Protein AF-0000000073468500 (afdb_homodimer)

Sequence (216 aa):
MDLQYDRPGHAFGTVNGVELEGFCLPVPPSNLIFITAPGVFLGCGFFDMRTFDKLGIAAVRITGVSTLEELLAGKIAELTQSAETSGIRVGMTGNDALLRICSPHTHLMDLQYDRPGHAFGTVNGVELEGFCLPVPPSNLIFITAPGVFLGCGFFDMRTFDKLGIAAVRITGVSTLEELLAGKIAELTQSAETSGIRVGMTGNDALLRICSPHTHL

InterPro domains:
  IPR014931 Protein of unknown function DUF1805 [PF08827] (43-100)
  IPR036493 Hypothetical protein YunC superfamily [G3DSA:3.30.1980.10] (13-101)
  IPR036493 Hypothetical protein YunC superfamily [SSF102891] (15-101)

Nearest PDB structures (foldseek):
  1qw2-assembly1_A  TM=9.008E-01  e=5.941E-09  Thermoplasma acidophilum
  3fr4-assembly1_A  TM=6.642E-01  e=4.832E+00  Homo sapiens
  6t9a-assembly1_C  TM=5.976E-01  e=7.448E+00  Ralstonia solanacearum
  1qw2-assembly1_A  TM=9.009E-01  e=1.323E-08  Thermoplasma acidophilum
  6t9a-assembly1_C  TM=5.970E-01  e=6.996E+00  Ralstonia solanacearum

Radius of gyration: 17.64 Å; Cα contacts (8 Å, |Δi|>4): 499; chains: 2; bounding box: 27×66×37 Å

Solvent-accessible surface area (backbone atoms only — not comparable to full-atom values): 11450 Å² total; per-residue (Å²): 128,66,74,46,70,83,47,93,41,33,30,35,35,55,46,73,86,39,61,33,41,36,37,41,40,84,48,72,93,49,49,52,41,37,37,46,36,86,82,38,35,43,30,26,61,53,48,27,59,66,50,37,35,74,66,62,28,25,31,36,28,30,62,97,51,78,46,66,67,43,45,32,66,30,47,26,70,43,65,17,65,51,24,43,74,65,67,43,52,73,62,38,28,41,47,54,44,50,51,58,69,35,45,70,74,72,81,124,127,66,74,46,69,84,48,94,41,34,31,35,35,55,47,74,85,38,61,32,41,34,37,41,41,86,47,72,93,48,50,52,41,37,37,46,37,86,81,37,35,42,32,28,61,52,50,26,57,66,49,37,37,75,66,60,27,24,29,36,29,29,63,95,52,77,47,66,68,44,45,34,66,31,47,25,71,43,64,16,65,51,24,44,74,66,68,43,54,74,62,39,28,40,48,55,44,50,50,58,68,35,44,72,75,73,80,123

Foldseek 3Di:
DDWDDPDPQWTWDDALNWIKIWGWDDDPPATWIWMDTVQEIEGEPPDDQVVCQVVLGWYFYFYDDGDHVCQQAGFTQDTHPNLVVLPDDGGDGNVVSCCSNSPPPPPD/DDWDDPDPQWTWDDDLNWIKIWGWDDDPPATWIWMDTVQEIQGEPPDDQVVCQVVLGWYFYFYDDGDHVCQQAGFTQDTHPNLVVLPDDGGDGNVVSCCSNSPPPPPD

Secondary structure (DSSP, 8-state):
---EEEETTEEEEEETTEEEEEEEEEETTEEEEEEEETTEEEE-TTB-HHHHHHTT--EEE--S--SHHHHHHSBP-EE-HHHHHTT--TT-BHHHHHHHHT------/---EEEETTEEEEEETTEEEEEEEEEETTEEEEEEEETTEEEE-TTB-HHHHHHTT--EEE--S--SHHHHHHSBP-EE-HHHHHTT--TT-BHHHHHHHHT------

Organism: Methanocorpusculum labreanum (strain ATCC 43576 / DSM 4855 / Z) (NCBI:txid410358)

pLDDT: mean 95.17, std 11.07, range [33.19, 98.94]

Structure (mmCIF, N/CA/C/O backbone):
data_AF-0000000073468500-model_v1
#
loop_
_entity.id
_entity.type
_entity.pdbx_description
1 polymer 'DUF1805 domain-containing protein'
#
loop_
_atom_site.group_PDB
_atom_site.id
_atom_site.type_symbol
_atom_site.label_atom_id
_atom_site.label_alt_id
_atom_site.label_comp_id
_atom_site.label_asym_id
_atom_site.label_entity_id
_atom_site.label_seq_id
_atom_site.pdbx_PDB_ins_code
_atom_site.Cartn_x
_atom_site.Cartn_y
_atom_site.Cartn_z
_atom_site.occupancy
_atom_site.B_iso_or_equiv
_atom_site.auth_seq_id
_atom_site.auth_comp_id
_atom_site.auth_asym_id
_atom_site.auth_atom_id
_atom_site.pdbx_PDB_model_num
ATOM 1 N N . MET A 1 1 ? -8.352 -20.828 -1.206 1 77.94 1 MET A N 1
ATOM 2 C CA . MET A 1 1 ? -7.426 -20.453 -0.145 1 77.94 1 MET A CA 1
ATOM 3 C C . MET A 1 1 ? -8.156 -19.75 0.991 1 77.94 1 MET A C 1
ATOM 5 O O . MET A 1 1 ? -9.125 -19.031 0.755 1 77.94 1 MET A O 1
ATOM 9 N N . ASP A 1 2 ? -7.688 -20.094 2.213 1 86.44 2 ASP A N 1
ATOM 10 C CA . ASP A 1 2 ? -8.289 -19.438 3.371 1 86.44 2 ASP A CA 1
ATOM 11 C C . ASP A 1 2 ? -7.293 -18.5 4.055 1 86.44 2 ASP A C 1
ATOM 13 O O . ASP A 1 2 ? -6.168 -18.906 4.352 1 86.44 2 ASP A O 1
ATOM 17 N N . LEU A 1 3 ? -7.645 -17.266 4.148 1 94.56 3 LEU A N 1
ATOM 18 C CA . LEU A 1 3 ? -6.871 -16.281 4.902 1 94.56 3 LEU A CA 1
ATOM 19 C C . LEU A 1 3 ? -7.199 -16.359 6.391 1 94.56 3 LEU A C 1
ATOM 21 O O . LEU A 1 3 ? -8.359 -16.531 6.766 1 94.56 3 LEU A O 1
ATOM 25 N N . GLN A 1 4 ? -6.219 -16.312 7.172 1 96.88 4 GLN A N 1
ATOM 26 C CA . GLN A 1 4 ? -6.383 -16.188 8.617 1 96.88 4 GLN A CA 1
ATOM 27 C C . GLN A 1 4 ? -5.988 -14.789 9.094 1 96.88 4 GLN A C 1
ATOM 29 O O . GLN A 1 4 ? -4.844 -14.367 8.922 1 96.88 4 GLN A O 1
ATOM 34 N N . TYR A 1 5 ? -6.957 -14.148 9.789 1 97.19 5 TYR A N 1
ATOM 35 C CA . TYR A 1 5 ? -6.703 -12.797 10.273 1 97.19 5 TYR A CA 1
ATOM 36 C C . TYR A 1 5 ? -6.078 -12.828 11.664 1 97.19 5 TYR A C 1
ATOM 38 O O . TYR A 1 5 ? -6.602 -13.484 12.57 1 97.19 5 TYR A O 1
ATOM 46 N N . ASP A 1 6 ? -4.98 -12.164 11.812 1 95.75 6 ASP A N 1
ATOM 47 C CA . ASP A 1 6 ? -4.387 -12.031 13.141 1 95.75 6 ASP A CA 1
ATOM 48 C C . ASP A 1 6 ? -4.82 -10.734 13.812 1 95.75 6 ASP A C 1
ATOM 50 O O . ASP A 1 6 ? -4.789 -10.625 15.039 1 95.75 6 ASP A O 1
ATOM 54 N N . ARG A 1 7 ? -5.156 -9.734 13.039 1 93.81 7 ARG A N 1
ATOM 55 C CA . ARG A 1 7 ? -5.766 -8.477 13.461 1 93.81 7 ARG A CA 1
ATOM 56 C C . ARG A 1 7 ? -6.621 -7.879 12.344 1 93.81 7 ARG A C 1
ATOM 58 O O . ARG A 1 7 ? -6.527 -8.297 11.188 1 93.81 7 ARG A O 1
ATOM 65 N N . PRO A 1 8 ? -7.344 -6.957 12.758 1 94.56 8 PRO A N 1
ATOM 66 C CA . PRO A 1 8 ? -8.148 -6.355 11.695 1 94.56 8 PRO A CA 1
ATOM 67 C C . PRO A 1 8 ? -7.301 -5.785 10.562 1 94.56 8 PRO A C 1
ATOM 69 O O . PRO A 1 8 ? -6.398 -4.98 10.805 1 94.56 8 PRO A O 1
ATOM 72 N N . GLY A 1 9 ? -7.555 -6.285 9.359 1 96.25 9 GLY A N 1
ATOM 73 C CA . GLY A 1 9 ? -6.93 -5.707 8.18 1 96.25 9 GLY A CA 1
ATOM 74 C C . GLY A 1 9 ? -5.629 -6.387 7.797 1 96.25 9 GLY A C 1
ATOM 75 O O . GLY A 1 9 ? -4.965 -5.977 6.844 1 96.25 9 GLY A O 1
ATOM 76 N N . HIS A 1 10 ? -5.238 -7.367 8.609 1 98.31 10 HIS A N 1
ATOM 77 C CA . HIS A 1 10 ? -4.004 -8.102 8.344 1 98.31 10 HIS A CA 1
ATOM 78 C C . HIS A 1 10 ? -4.234 -9.602 8.398 1 98.31 10 HIS A C 1
ATOM 80 O O . HIS A 1 10 ? -4.766 -10.117 9.391 1 98.31 10 HIS A O 1
ATOM 86 N N . ALA A 1 11 ? -3.838 -10.273 7.336 1 98.44 11 ALA A N 1
ATOM 87 C CA . ALA A 1 11 ? -4.082 -11.711 7.246 1 98.44 11 ALA A CA 1
ATOM 88 C C . ALA A 1 11 ? -2.861 -12.438 6.695 1 98.44 11 ALA A C 1
ATOM 90 O O . ALA A 1 11 ? -2 -11.828 6.059 1 98.44 11 ALA A O 1
ATOM 91 N N . PHE A 1 12 ? -2.889 -13.703 7.023 1 98.19 12 PHE A N 1
ATOM 92 C CA . PHE A 1 12 ? -1.908 -14.617 6.457 1 98.19 12 PHE A CA 1
ATOM 93 C C . PHE A 1 12 ? -2.598 -15.82 5.812 1 98.19 12 PHE A C 1
ATOM 95 O O . PHE A 1 12 ? -3.74 -16.141 6.148 1 98.19 12 PHE A O 1
ATOM 102 N N . GLY A 1 13 ? -1.885 -16.359 4.922 1 96.81 13 GLY A N 1
ATOM 103 C CA . GLY A 1 13 ? -2.379 -17.562 4.273 1 96.81 13 GLY A CA 1
ATOM 104 C C . GLY A 1 13 ? -1.284 -18.359 3.6 1 96.81 13 GLY A C 1
ATOM 105 O O . GLY A 1 13 ? -0.107 -18 3.67 1 96.81 13 GLY A O 1
ATOM 106 N N . THR A 1 14 ? -1.723 -19.547 3.088 1 96.19 14 THR A N 1
ATOM 107 C CA . THR A 1 14 ? -0.83 -20.406 2.32 1 96.19 14 THR A CA 1
ATOM 108 C C . THR A 1 14 ? -1.522 -20.922 1.061 1 96.19 14 THR A C 1
ATOM 110 O O . THR A 1 14 ? -2.707 -21.266 1.093 1 96.19 14 THR A O 1
ATOM 113 N N . VAL A 1 15 ? -0.76 -20.875 0.048 1 95.19 15 VAL A N 1
ATOM 114 C CA . VAL A 1 15 ? -1.197 -21.5 -1.193 1 95.19 15 VAL A CA 1
ATOM 115 C C . VAL A 1 15 ? -0.105 -22.438 -1.713 1 95.19 15 VAL A C 1
ATOM 117 O O . VAL A 1 15 ? 1.03 -22.016 -1.935 1 95.19 15 VAL A O 1
ATOM 120 N N . ASN A 1 16 ? -0.43 -23.672 -1.845 1 94.12 16 ASN A N 1
ATOM 121 C CA . ASN A 1 16 ? 0.536 -24.672 -2.277 1 94.12 16 ASN A CA 1
ATOM 122 C C . ASN A 1 16 ? 1.816 -24.609 -1.45 1 94.12 16 ASN A C 1
ATOM 124 O O . ASN A 1 16 ? 2.918 -24.656 -2 1 94.12 16 ASN A O 1
ATOM 128 N N . GLY A 1 17 ? 1.667 -24.406 -0.238 1 93.69 17 GLY A N 1
ATOM 129 C CA . GLY A 1 17 ? 2.781 -24.438 0.697 1 93.69 17 GLY A CA 1
ATOM 130 C C . GLY A 1 17 ? 3.533 -23.109 0.756 1 93.69 17 GLY A C 1
ATOM 131 O O . GLY A 1 17 ? 4.48 -22.969 1.531 1 93.69 17 GLY A O 1
ATOM 132 N N . VAL A 1 18 ? 3.107 -22.172 -0.054 1 95.62 18 VAL A N 1
ATOM 133 C CA . VAL A 1 18 ? 3.764 -20.875 -0.079 1 95.62 18 VAL A CA 1
ATOM 134 C C . VAL A 1 18 ? 2.988 -19.891 0.794 1 95.62 18 VAL A C 1
ATOM 136 O O . VAL A 1 18 ? 1.773 -19.734 0.645 1 95.62 18 VAL A O 1
ATOM 139 N N . GLU A 1 19 ? 3.689 -19.234 1.669 1 96.88 19 GLU A N 1
ATOM 140 C CA . GLU A 1 19 ? 3.061 -18.281 2.578 1 96.88 19 GLU A CA 1
ATOM 141 C C . GLU A 1 19 ? 2.787 -16.953 1.881 1 96.88 19 GLU A C 1
ATOM 143 O O . GLU A 1 19 ? 3.588 -16.5 1.059 1 96.88 19 GLU A O 1
ATOM 148 N N . LEU A 1 20 ? 1.694 -16.375 2.25 1 97.81 20 LEU A N 1
ATOM 149 C CA . LEU A 1 20 ? 1.358 -15.047 1.753 1 97.81 20 LEU A CA 1
ATOM 150 C C . LEU A 1 20 ? 0.814 -14.172 2.873 1 97.81 20 LEU A C 1
ATOM 152 O O . LEU A 1 20 ? 0.469 -14.672 3.947 1 97.81 20 LEU A O 1
ATOM 156 N N . GLU A 1 21 ? 0.882 -12.891 2.664 1 98.31 21 GLU A N 1
ATOM 157 C CA . GLU A 1 21 ? 0.41 -11.898 3.625 1 98.31 21 GLU A CA 1
ATOM 158 C C . GLU A 1 21 ? -0.512 -10.883 2.957 1 98.31 21 GLU A C 1
ATOM 160 O O . GLU A 1 21 ? -0.236 -10.422 1.85 1 98.31 21 GLU A O 1
ATOM 165 N N . GLY A 1 22 ? -1.626 -10.625 3.561 1 98.75 22 GLY A N 1
ATOM 166 C CA . GLY A 1 22 ? -2.621 -9.703 3.035 1 98.75 22 GLY A CA 1
ATOM 167 C C . GLY A 1 22 ? -2.891 -8.523 3.957 1 98.75 22 GLY A C 1
ATOM 168 O O . GLY A 1 22 ? -2.846 -8.664 5.18 1 98.75 22 GLY A O 1
ATOM 169 N N . PHE A 1 23 ? -3.162 -7.41 3.371 1 98.81 23 PHE A N 1
ATOM 170 C CA . PHE A 1 23 ? -3.465 -6.184 4.098 1 98.81 23 PHE A CA 1
ATOM 171 C C . PHE A 1 23 ? -4.746 -5.547 3.572 1 98.81 23 PHE A C 1
ATOM 173 O O . PHE A 1 23 ? -4.977 -5.508 2.361 1 98.81 23 PHE A O 1
ATOM 180 N N . CYS A 1 24 ? -5.531 -5.141 4.418 1 98.88 24 CYS A N 1
ATOM 181 C CA . CYS A 1 24 ? -6.695 -4.301 4.168 1 98.88 24 CYS A CA 1
ATOM 182 C C . CYS A 1 24 ? -6.762 -3.148 5.164 1 98.88 24 CYS A C 1
ATOM 184 O O . CYS A 1 24 ? -7.203 -3.33 6.301 1 98.88 24 CYS A O 1
ATOM 186 N N . LEU A 1 25 ? -6.312 -1.961 4.746 1 98.62 25 LEU A N 1
ATOM 187 C CA . LEU A 1 25 ? -6.148 -0.824 5.645 1 98.62 25 LEU A CA 1
ATOM 188 C C . LEU A 1 25 ? -7.094 0.309 5.266 1 98.62 25 LEU A C 1
ATOM 190 O O . LEU A 1 25 ? -7.281 0.597 4.082 1 98.62 25 LEU A O 1
ATOM 194 N N . PRO A 1 26 ? -7.652 0.929 6.238 1 98.31 26 PRO A N 1
ATOM 195 C CA . PRO A 1 26 ? -8.547 2.041 5.91 1 98.31 26 PRO A CA 1
ATOM 196 C C . PRO A 1 26 ? -7.809 3.238 5.316 1 98.31 26 PRO A C 1
ATOM 198 O O . PRO A 1 26 ? -6.863 3.748 5.918 1 98.31 26 PRO A O 1
ATOM 201 N N . VAL A 1 27 ? -8.203 3.646 4.223 1 98.38 27 VAL A N 1
ATOM 202 C CA . VAL A 1 27 ? -7.863 4.898 3.557 1 98.38 27 VAL A CA 1
ATOM 203 C C . VAL A 1 27 ? -9.133 5.559 3.021 1 98.38 27 VAL A C 1
ATOM 205 O O . VAL A 1 27 ? -9.445 5.445 1.834 1 98.38 27 VAL A O 1
ATOM 208 N N . PRO A 1 28 ? -9.82 6.195 3.969 1 98 28 PRO A N 1
ATOM 209 C CA . PRO A 1 28 ? -11.156 6.664 3.584 1 98 28 PRO A CA 1
ATOM 210 C C . PRO A 1 28 ? -11.125 7.605 2.383 1 98 28 PRO A C 1
ATOM 212 O O . PRO A 1 28 ? -10.219 8.438 2.266 1 98 28 PRO A O 1
ATOM 215 N N . PRO A 1 29 ? -12.203 7.379 1.538 1 97.94 29 PRO A N 1
ATOM 216 C CA . PRO A 1 29 ? -13.43 6.598 1.738 1 97.94 29 PRO A CA 1
ATOM 217 C C . PRO A 1 29 ? -13.266 5.129 1.354 1 97.94 29 PRO A C 1
ATOM 219 O O . PRO A 1 29 ? -14.227 4.363 1.401 1 97.94 29 PRO A O 1
ATOM 222 N N . SER A 1 30 ? -12.164 4.73 1.053 1 98.19 30 SER A N 1
ATOM 223 C CA . SER A 1 30 ? -11.945 3.367 0.577 1 98.19 30 SER A CA 1
ATOM 224 C C . SER A 1 30 ? -11.008 2.602 1.507 1 98.19 30 SER A C 1
ATOM 226 O O . SER A 1 30 ? -10.906 2.92 2.693 1 98.19 30 SER A O 1
ATOM 228 N N . ASN A 1 31 ? -10.539 1.446 1.049 1 98.81 31 ASN A N 1
ATOM 229 C CA . ASN A 1 31 ? -9.508 0.64 1.699 1 98.81 31 ASN A CA 1
ATOM 230 C C . ASN A 1 31 ? -8.344 0.35 0.758 1 98.81 31 ASN A C 1
ATOM 232 O O . ASN A 1 31 ? -8.555 0.084 -0.427 1 98.81 31 ASN A O 1
ATOM 236 N N . LEU A 1 32 ? -7.168 0.483 1.257 1 98.94 32 LEU A N 1
ATOM 237 C CA . LEU A 1 32 ? -5.961 0.001 0.59 1 98.94 32 LEU A CA 1
ATOM 238 C C . LEU A 1 32 ? -5.777 -1.496 0.813 1 98.94 32 LEU A C 1
ATOM 240 O O . LEU A 1 32 ? -5.598 -1.94 1.949 1 98.94 32 LEU 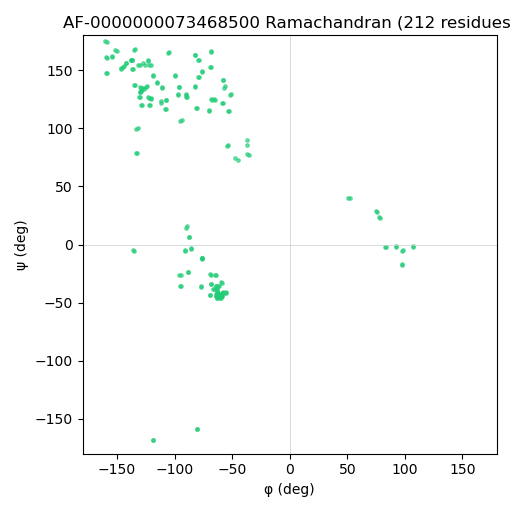A O 1
ATOM 244 N N . ILE A 1 33 ? -5.812 -2.264 -0.287 1 98.94 33 ILE A N 1
ATOM 245 C CA . ILE A 1 33 ? -5.828 -3.719 -0.168 1 98.94 33 ILE A CA 1
ATOM 246 C C . ILE A 1 33 ? -4.758 -4.32 -1.072 1 98.94 33 ILE A C 1
ATOM 248 O O . ILE A 1 33 ? -4.652 -3.963 -2.248 1 98.94 33 ILE A O 1
ATOM 252 N N . PHE A 1 34 ? -3.984 -5.199 -0.507 1 98.94 34 PHE A N 1
ATOM 253 C CA . PHE A 1 34 ? -3.02 -5.922 -1.33 1 98.94 34 PHE A CA 1
ATOM 254 C C . PHE A 1 34 ? -2.572 -7.203 -0.641 1 98.94 34 PHE A C 1
ATOM 256 O O . PHE A 1 34 ? -2.779 -7.371 0.563 1 98.94 34 PHE A O 1
ATOM 263 N N . ILE A 1 35 ? -2.049 -8.07 -1.377 1 98.81 35 ILE A N 1
ATOM 264 C CA . ILE A 1 35 ? -1.432 -9.312 -0.922 1 98.81 35 ILE A CA 1
ATOM 265 C C . ILE A 1 35 ? -0.021 -9.422 -1.497 1 98.81 35 ILE A C 1
ATOM 267 O O . ILE A 1 35 ? 0.203 -9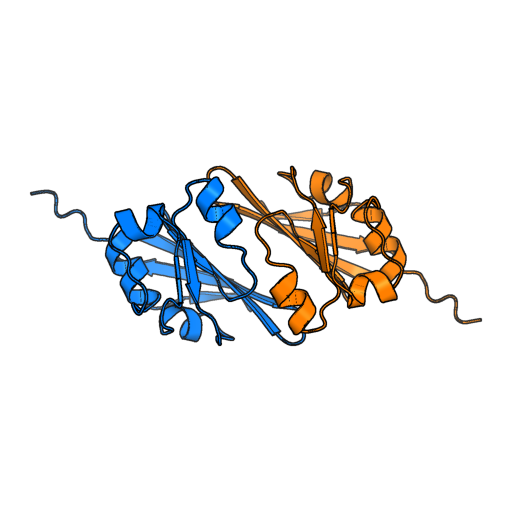.133 -2.674 1 98.81 35 ILE A O 1
ATOM 271 N N . THR A 1 36 ? 0.93 -9.781 -0.681 1 98.44 36 THR A N 1
ATOM 272 C CA . THR A 1 36 ? 2.279 -10.102 -1.135 1 98.44 36 THR A CA 1
ATOM 273 C C . THR A 1 36 ? 2.572 -11.586 -0.964 1 98.44 36 THR A C 1
ATOM 275 O O . THR A 1 36 ? 2.203 -12.188 0.05 1 98.44 36 THR A O 1
ATOM 278 N N . ALA A 1 37 ? 3.121 -12.141 -1.912 1 97.38 37 ALA A N 1
ATOM 279 C CA . ALA A 1 37 ? 3.623 -13.516 -1.911 1 97.38 37 ALA A CA 1
ATOM 280 C C . ALA A 1 37 ? 4.934 -13.625 -2.686 1 97.38 37 ALA A C 1
ATOM 282 O O . ALA A 1 37 ? 5.254 -12.75 -3.5 1 97.38 37 ALA A O 1
ATOM 283 N N . PRO A 1 38 ? 5.719 -14.672 -2.342 1 96.62 38 PRO A N 1
ATOM 284 C CA . PRO A 1 38 ? 6.914 -14.867 -3.166 1 96.62 38 PRO A CA 1
ATOM 285 C C . PRO A 1 38 ? 6.594 -14.945 -4.66 1 96.62 38 PRO A C 1
ATOM 287 O O . PRO A 1 38 ? 5.758 -15.75 -5.078 1 96.62 38 PRO A O 1
ATOM 290 N N . GLY A 1 39 ? 7.09 -13.961 -5.383 1 96.25 39 GLY A N 1
ATOM 291 C CA . GLY A 1 39 ? 6.996 -14.008 -6.836 1 96.25 39 GLY A CA 1
ATOM 292 C C . GLY A 1 39 ? 5.832 -13.211 -7.387 1 96.25 39 GLY A C 1
ATOM 293 O O . GLY A 1 39 ? 5.66 -13.117 -8.602 1 96.25 39 GLY A O 1
ATOM 294 N N . VAL A 1 40 ? 4.984 -12.664 -6.52 1 98.25 40 VAL A N 1
ATOM 295 C CA . VAL A 1 40 ? 3.861 -11.938 -7.102 1 98.25 40 VAL A CA 1
ATOM 296 C C . VAL A 1 40 ? 3.297 -10.953 -6.082 1 98.25 40 VAL A C 1
ATOM 298 O O . VAL A 1 40 ? 3.307 -11.219 -4.879 1 98.25 40 VAL A O 1
ATOM 301 N N . PHE A 1 41 ? 2.807 -9.859 -6.562 1 98.88 41 PHE A N 1
ATOM 302 C CA . PHE A 1 41 ? 2.09 -8.844 -5.801 1 98.88 41 PHE A CA 1
ATOM 303 C C . PHE A 1 41 ? 0.683 -8.641 -6.355 1 98.88 41 PHE A C 1
ATOM 305 O O . PHE A 1 41 ? 0.503 -8.469 -7.562 1 98.88 41 PHE A O 1
ATOM 312 N N . LEU A 1 42 ? -0.319 -8.734 -5.578 1 98.94 42 LEU A N 1
ATOM 313 C CA . LEU A 1 42 ? -1.703 -8.453 -5.941 1 98.94 42 LEU A CA 1
ATOM 314 C C . LEU A 1 42 ? -2.182 -7.16 -5.293 1 98.94 42 LEU A C 1
ATOM 316 O O . LEU A 1 42 ? -2.295 -7.078 -4.066 1 98.94 42 LEU A O 1
ATOM 320 N N . GLY A 1 43 ? -2.492 -6.215 -6.074 1 98.94 43 GLY A N 1
ATOM 321 C CA . GLY A 1 43 ? -2.902 -4.938 -5.52 1 98.94 43 GLY A CA 1
ATOM 322 C C . GLY A 1 43 ? -4.273 -4.488 -5.996 1 98.94 43 GLY A C 1
ATOM 323 O O . GLY A 1 43 ? -4.703 -4.855 -7.09 1 98.94 43 GLY A O 1
ATOM 324 N N . CYS A 1 44 ? -4.805 -3.684 -5.281 1 98.88 44 CYS A N 1
ATOM 325 C CA . CYS A 1 44 ? -6.039 -3.021 -5.684 1 98.88 44 CYS A CA 1
ATOM 326 C C . CYS A 1 44 ? -5.754 -1.862 -6.629 1 98.88 44 CYS A C 1
ATOM 328 O O . CYS A 1 44 ? -4.656 -1.765 -7.184 1 98.88 44 CYS A O 1
ATOM 330 N N . GLY A 1 45 ? -6.688 -0.949 -6.719 1 98.81 45 GLY A N 1
ATOM 331 C CA . GLY A 1 45 ? -6.621 0.127 -7.695 1 98.81 45 GLY A CA 1
ATOM 332 C C . GLY A 1 45 ? -5.637 1.218 -7.316 1 98.81 45 GLY A C 1
ATOM 333 O O . GLY A 1 45 ? -5.25 2.029 -8.156 1 98.81 45 GLY A O 1
ATOM 334 N N . PHE A 1 46 ? -5.129 1.246 -6.109 1 98.94 46 PHE A N 1
ATOM 335 C CA . PHE A 1 46 ? -4.285 2.328 -5.613 1 98.94 46 PHE A CA 1
ATOM 336 C C . PHE A 1 46 ? -2.879 2.227 -6.191 1 98.94 46 PHE A C 1
ATOM 338 O O . PHE A 1 46 ? -2.088 3.166 -6.082 1 98.94 46 PHE A O 1
ATOM 345 N N . PHE A 1 47 ? -2.533 1.161 -6.797 1 98.94 47 PHE A N 1
ATOM 346 C CA . PHE A 1 47 ? -1.136 0.914 -7.129 1 98.94 47 PHE A CA 1
ATOM 347 C C . PHE A 1 47 ? -0.856 1.256 -8.586 1 98.94 47 PHE A C 1
ATOM 349 O O . PHE A 1 47 ? -1.687 0.998 -9.461 1 98.94 47 PHE A O 1
ATOM 356 N N . ASP A 1 48 ? 0.312 1.751 -8.852 1 98.75 48 ASP A N 1
ATOM 357 C CA . ASP A 1 48 ? 0.784 2.119 -10.188 1 98.75 48 ASP A CA 1
ATOM 358 C C . ASP A 1 48 ? 1.561 0.972 -10.828 1 98.75 48 ASP A C 1
ATOM 360 O O . ASP A 1 48 ? 2.76 0.816 -10.586 1 98.75 48 ASP A O 1
ATOM 364 N N . MET A 1 49 ? 0.973 0.34 -11.789 1 98.81 49 MET A N 1
ATOM 365 C CA . MET A 1 49 ? 1.563 -0.841 -12.406 1 98.81 49 MET A CA 1
ATOM 366 C C . MET A 1 49 ? 2.807 -0.47 -13.211 1 98.81 49 MET A C 1
ATOM 368 O O . MET A 1 49 ? 3.695 -1.301 -13.406 1 98.81 49 MET A O 1
ATOM 372 N N . ARG A 1 50 ? 2.814 0.74 -13.625 1 98.56 50 ARG A N 1
ATOM 373 C CA . ARG A 1 50 ? 3.988 1.176 -14.375 1 98.56 50 ARG A CA 1
ATOM 374 C C . ARG A 1 50 ? 5.238 1.129 -13.5 1 98.56 50 ARG A C 1
ATOM 376 O O . ARG A 1 50 ? 6.309 0.72 -13.961 1 98.56 50 ARG A O 1
ATOM 383 N N . THR A 1 51 ? 5.109 1.541 -12.273 1 98.62 51 THR A N 1
ATOM 384 C CA . THR A 1 51 ? 6.242 1.504 -11.352 1 98.62 51 THR A CA 1
ATOM 385 C C . THR A 1 51 ? 6.691 0.067 -11.109 1 98.62 51 THR A C 1
ATOM 387 O O . THR A 1 51 ? 7.883 -0.235 -11.18 1 98.62 51 THR A O 1
ATOM 390 N N . PHE A 1 52 ? 5.777 -0.847 -10.898 1 98.81 52 PHE A N 1
ATOM 391 C CA . PHE A 1 52 ? 6.086 -2.26 -10.711 1 98.81 52 PHE A CA 1
ATOM 392 C C . PHE A 1 52 ? 6.801 -2.822 -11.93 1 98.81 52 PHE A C 1
ATOM 394 O O . PHE A 1 52 ? 7.762 -3.582 -11.805 1 98.81 52 PHE A O 1
ATOM 401 N N . ASP A 1 53 ? 6.238 -2.422 -13.039 1 98.81 53 ASP A N 1
ATOM 402 C CA . ASP A 1 53 ? 6.793 -2.928 -14.297 1 98.81 53 ASP A CA 1
ATOM 403 C C . ASP A 1 53 ? 8.234 -2.469 -14.484 1 98.81 53 ASP A C 1
ATOM 405 O O . ASP A 1 53 ? 9.102 -3.258 -14.875 1 98.81 53 ASP A O 1
ATOM 409 N N . LYS A 1 54 ? 8.453 -1.234 -14.203 1 98.5 54 LYS A N 1
ATOM 410 C CA . LYS A 1 54 ? 9.789 -0.667 -14.312 1 98.5 54 LYS A CA 1
ATOM 411 C C . LYS A 1 54 ? 10.773 -1.399 -13.398 1 98.5 54 LYS A C 1
ATOM 413 O O . LYS A 1 54 ? 11.953 -1.547 -13.742 1 98.5 54 LYS A O 1
ATOM 418 N N . LEU A 1 55 ? 10.336 -1.884 -12.273 1 98.44 55 LEU A N 1
ATOM 419 C CA . LEU A 1 55 ? 11.203 -2.52 -11.289 1 98.44 55 LEU A CA 1
ATOM 420 C C . LEU A 1 55 ? 11.289 -4.023 -11.531 1 98.44 55 LEU A C 1
ATOM 422 O O . LEU A 1 55 ? 11.977 -4.738 -10.797 1 98.44 55 LEU A O 1
ATOM 426 N N . GLY A 1 56 ? 10.508 -4.484 -12.484 1 98.56 56 GLY A N 1
ATOM 427 C CA . GLY A 1 56 ? 10.539 -5.891 -12.844 1 98.56 56 GLY A CA 1
ATOM 428 C C . GLY A 1 56 ? 9.789 -6.777 -11.867 1 98.56 56 GLY A C 1
ATOM 429 O O . GLY A 1 56 ? 10.086 -7.965 -11.742 1 98.56 56 GLY A O 1
ATOM 430 N N . ILE A 1 57 ? 8.891 -6.242 -11.18 1 98.75 57 ILE A N 1
ATOM 431 C CA . ILE A 1 57 ? 8.117 -6.984 -10.188 1 98.75 57 ILE A CA 1
ATOM 432 C C . ILE A 1 57 ? 6.875 -7.582 -10.844 1 98.75 57 ILE A C 1
ATOM 434 O O . ILE A 1 57 ? 6.148 -6.891 -11.57 1 98.75 57 ILE A O 1
ATOM 438 N N . ALA A 1 58 ? 6.66 -8.828 -10.648 1 98.81 58 ALA A N 1
ATOM 439 C CA . ALA A 1 58 ? 5.402 -9.43 -11.094 1 98.81 58 ALA A CA 1
ATOM 440 C C . ALA A 1 58 ? 4.238 -8.945 -10.234 1 98.81 58 ALA A C 1
ATOM 442 O O . ALA A 1 58 ? 4.164 -9.25 -9.039 1 98.81 58 ALA A O 1
ATOM 443 N N . ALA A 1 59 ? 3.326 -8.234 -10.852 1 98.94 59 ALA A N 1
ATOM 444 C CA . ALA A 1 59 ? 2.219 -7.645 -10.109 1 98.94 59 ALA A CA 1
ATOM 445 C C . ALA A 1 59 ? 0.95 -7.602 -10.953 1 98.94 59 ALA A C 1
ATOM 447 O O . ALA A 1 59 ? 1.018 -7.547 -12.188 1 98.94 59 ALA A O 1
ATOM 448 N N . VAL A 1 60 ? -0.158 -7.66 -10.266 1 98.94 60 VAL A N 1
ATOM 449 C CA . VAL A 1 60 ? -1.461 -7.539 -10.914 1 98.94 60 VAL A CA 1
ATOM 450 C C . VAL A 1 60 ? -2.316 -6.523 -10.156 1 98.94 60 VAL A C 1
ATOM 452 O O . VAL A 1 60 ? -2.115 -6.293 -8.969 1 98.94 60 VAL A O 1
ATOM 455 N N . ARG A 1 61 ? -3.244 -5.957 -10.891 1 98.94 61 ARG A N 1
ATOM 456 C CA . ARG A 1 61 ? -4.156 -4.973 -10.32 1 98.94 61 ARG A CA 1
ATOM 457 C C . ARG A 1 61 ? -5.609 -5.402 -10.508 1 98.94 61 ARG A C 1
ATOM 459 O O . ARG A 1 61 ? -6.023 -5.746 -11.617 1 98.94 61 ARG A O 1
ATOM 466 N N . ILE A 1 62 ? -6.273 -5.414 -9.461 1 98.94 62 ILE A N 1
ATOM 467 C CA . ILE A 1 62 ? -7.684 -5.777 -9.406 1 98.94 62 ILE A CA 1
ATOM 468 C C . ILE A 1 62 ? -8.492 -4.621 -8.812 1 98.94 62 ILE A C 1
ATOM 470 O O . ILE A 1 62 ? -8.242 -4.199 -7.684 1 98.94 62 ILE A O 1
ATOM 474 N N . THR A 1 63 ? -9.438 -4.094 -9.555 1 98.62 63 THR A N 1
ATOM 475 C CA . THR A 1 63 ? -10.164 -2.904 -9.133 1 98.62 63 THR A CA 1
ATOM 476 C C . THR A 1 63 ? -11.578 -3.271 -8.672 1 98.62 63 THR A C 1
ATOM 478 O O . THR A 1 63 ? -12.047 -4.383 -8.922 1 98.62 63 THR A O 1
ATOM 481 N N . GLY A 1 64 ? -12.203 -2.4 -8.023 1 97.94 64 GLY A N 1
ATOM 482 C CA . GLY A 1 64 ? -13.578 -2.598 -7.59 1 97.94 64 GLY A CA 1
ATOM 483 C C . GLY A 1 64 ? -13.695 -3.537 -6.406 1 97.94 64 GLY A C 1
ATOM 484 O O . GLY A 1 64 ? -14.672 -4.281 -6.297 1 97.94 64 GLY A O 1
ATOM 485 N N . VAL A 1 65 ? -12.695 -3.609 -5.59 1 98.69 65 VAL A N 1
ATOM 486 C CA . VAL A 1 65 ? -12.695 -4.508 -4.441 1 98.69 65 VAL A CA 1
ATOM 487 C C . VAL A 1 65 ? -12.523 -3.705 -3.154 1 98.69 65 VAL A C 1
ATOM 489 O O . VAL A 1 65 ? -11.883 -2.652 -3.154 1 98.69 65 VAL A O 1
ATOM 492 N N . SER A 1 66 ? -13.031 -4.285 -2.057 1 98.38 66 SER A N 1
ATOM 493 C CA . SER A 1 66 ? -12.969 -3.568 -0.786 1 98.38 66 SER A CA 1
ATOM 494 C C . SER A 1 66 ? -12.508 -4.488 0.344 1 98.38 66 SER A C 1
ATOM 496 O O . SER A 1 66 ? -12.383 -4.055 1.491 1 98.38 66 SER A O 1
ATOM 498 N N . THR A 1 67 ? -12.352 -5.746 0.042 1 98.25 67 THR A N 1
ATOM 499 C CA . THR A 1 67 ? -11.852 -6.703 1.019 1 98.25 67 THR A CA 1
ATOM 500 C C . THR A 1 67 ? -10.781 -7.602 0.393 1 98.25 67 THR A C 1
ATOM 502 O O . THR A 1 67 ? -10.648 -7.652 -0.831 1 98.25 67 THR A O 1
ATOM 505 N N . LEU A 1 68 ? -10.078 -8.344 1.258 1 98.69 68 LEU A N 1
ATOM 506 C CA . LEU A 1 68 ? -9.086 -9.297 0.781 1 98.69 68 LEU A CA 1
ATOM 507 C C . LEU A 1 68 ? -9.75 -10.438 0.014 1 98.69 68 LEU A C 1
ATOM 509 O O . LEU A 1 68 ? -9.219 -10.898 -0.995 1 98.69 68 LEU A O 1
ATOM 513 N N . GLU A 1 69 ? -10.898 -10.875 0.482 1 98.06 69 GLU A N 1
ATOM 514 C CA . GLU A 1 69 ? -11.641 -11.93 -0.198 1 98.06 69 GLU A CA 1
ATOM 515 C C . GLU A 1 69 ? -12.047 -11.5 -1.604 1 98.06 69 GLU A C 1
ATOM 517 O O . GLU A 1 69 ? -11.93 -12.273 -2.555 1 98.06 69 GLU A O 1
ATOM 522 N N . GLU A 1 70 ? -12.547 -10.305 -1.688 1 98.56 70 GLU A N 1
ATOM 523 C CA . GLU A 1 70 ? -12.93 -9.781 -2.994 1 98.56 70 GLU A CA 1
ATOM 524 C C . GLU A 1 70 ? -11.719 -9.641 -3.912 1 98.56 70 GLU A C 1
ATOM 526 O O . GLU A 1 70 ? -11.82 -9.844 -5.125 1 98.56 70 GLU A O 1
ATOM 531 N N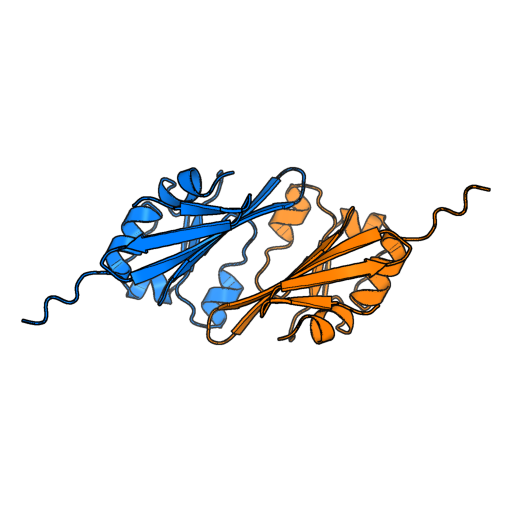 . LEU A 1 71 ? -10.562 -9.281 -3.35 1 98.88 71 LEU A N 1
ATOM 532 C CA . LEU A 1 71 ? -9.336 -9.211 -4.137 1 98.88 71 LEU A CA 1
ATOM 533 C C . LEU A 1 71 ? -8.969 -10.57 -4.715 1 98.88 71 LEU A C 1
ATOM 535 O O . LEU A 1 71 ? -8.617 -10.68 -5.891 1 98.88 71 LEU A O 1
ATOM 539 N N . LEU A 1 72 ? -9.094 -11.586 -3.932 1 98.5 72 LEU A N 1
ATOM 540 C CA . LEU A 1 72 ? -8.758 -12.938 -4.363 1 98.5 72 LEU A CA 1
ATOM 541 C C . LEU A 1 72 ? -9.734 -13.43 -5.418 1 98.5 72 LEU A C 1
ATOM 543 O O . LEU A 1 72 ? -9.336 -14.078 -6.391 1 98.5 72 LEU A O 1
ATOM 547 N N . ALA A 1 73 ? -10.906 -13.016 -5.277 1 98.56 73 ALA A N 1
ATOM 548 C CA . ALA A 1 73 ? -11.961 -13.516 -6.164 1 98.56 73 ALA A CA 1
ATOM 549 C C . ALA A 1 73 ? -12.07 -12.664 -7.422 1 98.56 73 ALA A C 1
ATOM 551 O O . ALA A 1 73 ? -12.656 -13.086 -8.422 1 98.56 73 ALA A O 1
ATOM 552 N N . GLY A 1 74 ? -11.617 -11.422 -7.328 1 98.81 74 GLY A N 1
ATOM 553 C CA . GLY A 1 74 ? -11.789 -10.469 -8.414 1 98.81 74 GLY A CA 1
ATOM 554 C C . GLY A 1 74 ? -10.961 -10.812 -9.641 1 98.81 74 GLY A C 1
ATOM 555 O O . GLY A 1 74 ? -10.031 -11.609 -9.562 1 98.81 74 GLY A O 1
ATOM 556 N N . LYS A 1 75 ? -11.297 -10.148 -10.789 1 98.94 75 LYS A N 1
ATOM 557 C CA . LYS A 1 75 ? -10.609 -10.383 -12.055 1 98.94 75 LYS A CA 1
ATOM 558 C C . LYS A 1 75 ? -9.508 -9.352 -12.281 1 98.94 75 LYS A C 1
ATOM 560 O O . LYS A 1 75 ? -9.719 -8.156 -12.086 1 98.94 75 LYS A O 1
ATOM 565 N N . ILE A 1 76 ? -8.375 -9.812 -12.703 1 98.94 76 ILE A N 1
ATOM 566 C CA . ILE A 1 76 ? -7.219 -8.969 -12.969 1 98.94 76 ILE A CA 1
ATOM 567 C C . ILE A 1 76 ? -7.52 -8.039 -14.141 1 98.94 76 ILE A C 1
ATOM 569 O O . ILE A 1 76 ? -7.902 -8.492 -15.227 1 98.94 76 ILE A O 1
ATOM 573 N N . ALA A 1 77 ? -7.355 -6.77 -13.891 1 98.94 77 ALA A N 1
ATOM 574 C CA . ALA A 1 77 ? -7.602 -5.758 -14.914 1 98.94 77 ALA A CA 1
ATOM 575 C C . ALA A 1 77 ? -6.312 -5.387 -15.641 1 98.94 77 ALA A C 1
ATOM 577 O O . ALA A 1 77 ? -6.34 -5.012 -16.812 1 98.94 77 ALA A O 1
ATOM 578 N N . GLU A 1 78 ? -5.246 -5.367 -14.953 1 98.88 78 GLU A N 1
ATOM 579 C CA . GLU A 1 78 ? -3.928 -4.984 -15.445 1 98.88 78 GLU A CA 1
ATOM 580 C C . GLU A 1 78 ? -2.828 -5.824 -14.797 1 98.88 78 GLU A C 1
ATOM 582 O O . GLU A 1 78 ? -3.008 -6.352 -13.703 1 98.88 78 GLU A O 1
ATOM 587 N N . LEU A 1 79 ? -1.716 -5.988 -15.484 1 98.94 79 LEU A N 1
ATOM 588 C CA . LEU A 1 79 ? -0.593 -6.734 -14.938 1 98.94 79 LEU A CA 1
ATOM 589 C C . LEU A 1 79 ? 0.723 -6.285 -15.562 1 98.94 79 LEU A C 1
ATOM 591 O O . LEU A 1 79 ? 0.726 -5.633 -16.609 1 98.94 79 LEU A O 1
ATOM 595 N N . THR A 1 80 ? 1.777 -6.605 -14.906 1 98.88 80 THR A N 1
ATOM 596 C CA . THR A 1 80 ? 3.109 -6.277 -15.398 1 98.88 80 THR A CA 1
ATOM 597 C C . THR A 1 80 ? 3.576 -7.312 -16.422 1 98.88 80 THR A C 1
ATOM 599 O O . THR A 1 80 ? 3.002 -8.398 -16.516 1 98.88 80 THR A O 1
ATOM 602 N N . GLN A 1 81 ? 4.59 -6.91 -17.172 1 98.81 81 GLN A N 1
ATOM 603 C CA . GLN A 1 81 ? 5.176 -7.84 -18.125 1 98.81 81 GLN A CA 1
ATOM 604 C C . GLN A 1 81 ? 5.691 -9.094 -17.422 1 98.81 81 GLN A C 1
ATOM 606 O O . GLN A 1 81 ? 5.516 -10.211 -17.922 1 98.81 81 GLN A O 1
ATOM 611 N N . SER A 1 82 ? 6.379 -8.93 -16.281 1 98.69 82 SER A N 1
ATOM 612 C CA . SER A 1 82 ? 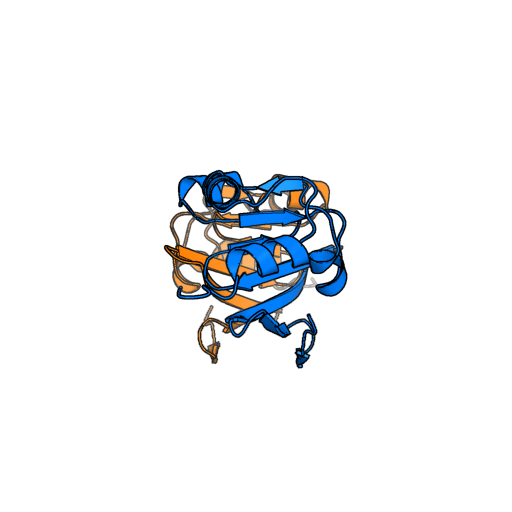6.895 -10.062 -15.523 1 98.69 82 SER A CA 1
ATOM 613 C C . SER A 1 82 ? 5.773 -11.016 -15.117 1 98.69 82 SER A C 1
ATOM 615 O O . SER A 1 82 ? 5.934 -12.234 -15.195 1 98.69 82 SER A O 1
ATOM 617 N N . ALA A 1 83 ? 4.668 -10.492 -14.719 1 98.69 83 ALA A N 1
ATOM 618 C CA . ALA A 1 83 ? 3.516 -11.328 -14.391 1 98.69 83 ALA A CA 1
ATOM 619 C C . ALA A 1 83 ? 3.021 -12.094 -15.609 1 98.69 83 ALA A C 1
ATOM 621 O O . ALA A 1 83 ? 2.754 -13.297 -15.531 1 98.69 83 ALA A O 1
ATOM 622 N N . GLU A 1 84 ? 2.898 -11.398 -16.719 1 98.62 84 GLU A N 1
ATOM 623 C CA . GLU A 1 84 ? 2.449 -12.031 -17.953 1 98.62 84 GLU A CA 1
ATOM 624 C C . GLU A 1 84 ? 3.375 -13.172 -18.359 1 98.62 84 GLU A C 1
ATOM 626 O O . GLU A 1 84 ? 2.91 -14.242 -18.766 1 98.62 84 GLU A O 1
ATOM 631 N N . THR A 1 85 ? 4.641 -12.945 -18.219 1 98.12 85 THR A N 1
ATOM 632 C CA . THR A 1 85 ? 5.645 -13.945 -18.578 1 98.12 85 THR A CA 1
ATOM 633 C C . THR A 1 85 ? 5.527 -15.172 -17.688 1 98.12 85 THR A C 1
ATOM 635 O O . THR A 1 85 ? 5.809 -16.297 -18.125 1 98.12 85 THR A O 1
ATOM 638 N N . SER A 1 86 ? 5.012 -14.977 -16.5 1 97.44 86 SER A N 1
ATOM 639 C CA . SER A 1 86 ? 4.867 -16.078 -15.539 1 97.44 86 SER A CA 1
ATOM 640 C C . SER A 1 86 ? 3.568 -16.828 -15.758 1 97.44 86 SER A C 1
ATOM 642 O O . SER A 1 86 ? 3.26 -17.766 -15.016 1 97.44 86 SER A O 1
ATOM 644 N N . GLY A 1 87 ? 2.758 -16.328 -16.719 1 97.56 87 GLY A N 1
ATOM 645 C CA . GLY A 1 87 ? 1.575 -17.094 -17.078 1 97.56 87 GLY A CA 1
ATOM 646 C C . GLY A 1 87 ? 0.285 -16.469 -16.578 1 97.56 87 GLY A C 1
ATOM 647 O O . GLY A 1 87 ? -0.797 -17.031 -16.781 1 97.56 87 GLY A O 1
ATOM 648 N N . ILE A 1 88 ? 0.376 -15.445 -15.93 1 98.62 88 ILE A N 1
ATOM 649 C CA . ILE A 1 88 ? -0.82 -14.734 -15.492 1 98.62 88 ILE A CA 1
ATOM 650 C C . ILE A 1 88 ? -1.423 -13.977 -16.672 1 98.62 88 ILE A C 1
ATOM 652 O O . ILE A 1 88 ? -0.7 -13.523 -17.562 1 98.62 88 ILE A O 1
ATOM 656 N N . ARG A 1 89 ? -2.793 -13.812 -16.672 1 98.75 89 ARG A N 1
ATOM 657 C CA . ARG A 1 89 ? -3.498 -13.133 -17.75 1 98.75 89 ARG A CA 1
ATOM 658 C C . ARG A 1 89 ? -4.57 -12.195 -17.203 1 98.75 89 ARG A C 1
ATOM 660 O O . ARG A 1 89 ? -5.172 -12.477 -16.156 1 98.75 89 ARG A O 1
ATOM 667 N N . VAL A 1 90 ? -4.801 -11.203 -17.953 1 98.88 90 VAL A N 1
ATOM 668 C CA . VAL A 1 90 ? -5.957 -10.359 -17.672 1 98.88 90 VAL A CA 1
ATOM 669 C C . VAL A 1 90 ? -7.227 -11.203 -17.672 1 98.88 90 VAL A C 1
ATOM 671 O O . VAL A 1 90 ? -7.395 -12.086 -18.516 1 98.88 90 VAL A O 1
ATOM 674 N N . GLY A 1 91 ? -8.008 -10.961 -16.703 1 98.81 91 GLY A N 1
ATOM 675 C CA . GLY A 1 91 ? -9.258 -11.703 -16.594 1 98.81 91 GLY A CA 1
ATOM 676 C C . GLY A 1 91 ? -9.18 -12.875 -15.641 1 98.81 91 GLY A C 1
ATOM 677 O O . GLY A 1 91 ? -10.203 -13.391 -15.195 1 98.81 91 GLY A O 1
ATOM 678 N N . MET A 1 92 ? -8.062 -13.328 -15.281 1 98.5 92 MET A N 1
ATOM 679 C CA . MET A 1 92 ? -7.848 -14.328 -14.234 1 98.5 92 MET A CA 1
ATOM 680 C C . MET A 1 92 ? -8.188 -13.758 -12.859 1 98.5 92 MET A C 1
ATOM 682 O O . MET A 1 92 ? -8.062 -12.555 -12.633 1 98.5 92 MET A O 1
ATOM 686 N N . THR A 1 93 ? -8.578 -14.648 -11.938 1 98.75 93 THR A N 1
ATOM 687 C CA . THR A 1 93 ? -8.805 -14.172 -10.578 1 98.75 93 THR A CA 1
ATOM 688 C C . THR A 1 93 ? -7.484 -14.023 -9.828 1 98.75 93 THR A C 1
ATOM 690 O O . THR A 1 93 ? -6.48 -14.641 -10.195 1 98.75 93 THR A O 1
ATOM 693 N N . GLY A 1 94 ? -7.508 -13.234 -8.797 1 98.62 94 GLY A N 1
ATOM 694 C CA . GLY A 1 94 ? -6.348 -13.188 -7.926 1 98.62 94 GLY A CA 1
ATOM 695 C C . GLY A 1 94 ? -5.945 -14.547 -7.387 1 98.62 94 GLY A C 1
ATOM 696 O O . GLY A 1 94 ? -4.762 -14.883 -7.359 1 98.62 94 GLY A O 1
ATOM 697 N N . ASN A 1 95 ? -6.93 -15.273 -7.027 1 97.88 95 ASN A N 1
ATOM 698 C CA . ASN A 1 95 ? -6.68 -16.625 -6.531 1 97.88 95 ASN A CA 1
ATOM 699 C C . ASN A 1 95 ? -5.977 -17.484 -7.578 1 97.88 95 ASN A C 1
ATOM 701 O O . ASN A 1 95 ? -5 -18.172 -7.27 1 97.88 95 ASN A O 1
ATOM 705 N N . ASP A 1 96 ? -6.445 -17.438 -8.797 1 97.56 96 ASP A N 1
ATOM 706 C CA . ASP A 1 96 ? -5.848 -18.219 -9.875 1 97.56 96 ASP A CA 1
ATOM 707 C C . ASP A 1 96 ? -4.41 -17.781 -10.141 1 97.56 96 ASP A C 1
ATOM 709 O O . ASP A 1 96 ? -3.545 -18.625 -10.43 1 97.56 96 ASP A O 1
ATOM 713 N N . ALA A 1 97 ? -4.172 -16.516 -10.062 1 98.25 97 ALA A N 1
ATOM 714 C CA . ALA A 1 97 ? -2.816 -16 -10.25 1 98.25 97 ALA A CA 1
ATOM 715 C C . ALA A 1 97 ? -1.865 -16.578 -9.203 1 98.25 97 ALA A C 1
ATOM 717 O O . ALA A 1 97 ? -0.765 -17.031 -9.531 1 98.25 97 ALA A O 1
ATOM 718 N N . LEU A 1 98 ? -2.303 -16.609 -7.93 1 97.62 98 LEU A N 1
ATOM 719 C CA . LEU A 1 98 ? -1.491 -17.141 -6.844 1 97.62 98 LEU A CA 1
ATOM 720 C C . LEU A 1 98 ? -1.226 -18.641 -7.055 1 97.62 98 LEU A C 1
ATOM 722 O O . LEU A 1 98 ? -0.096 -19.094 -6.883 1 97.62 98 LEU A O 1
ATOM 726 N N . LEU A 1 99 ? -2.256 -19.312 -7.449 1 96.19 99 LEU A N 1
ATOM 727 C CA . LEU A 1 99 ? -2.115 -20.75 -7.68 1 96.19 99 LEU A CA 1
ATOM 728 C C . LEU A 1 99 ? -1.11 -21.016 -8.797 1 96.19 99 LEU A C 1
ATOM 730 O O . LEU A 1 99 ? -0.359 -22 -8.734 1 96.19 99 LEU A O 1
ATOM 734 N N . ARG A 1 100 ? -1.096 -20.156 -9.781 1 95.56 100 ARG A N 1
ATOM 735 C CA . ARG A 1 100 ? -0.195 -20.328 -10.922 1 95.56 100 ARG A CA 1
ATOM 736 C C . ARG A 1 100 ? 1.257 -20.109 -10.5 1 95.56 100 ARG A C 1
ATOM 738 O O . ARG A 1 100 ? 2.143 -20.859 -10.914 1 95.56 100 ARG A O 1
ATOM 745 N N . ILE A 1 101 ? 1.449 -19.078 -9.703 1 95.06 101 ILE A N 1
ATOM 746 C CA . ILE A 1 101 ? 2.803 -18.703 -9.328 1 95.06 101 ILE A CA 1
ATOM 747 C C . ILE A 1 101 ? 3.332 -19.656 -8.258 1 95.06 101 ILE A C 1
ATOM 749 O O . ILE A 1 101 ? 4.504 -20.047 -8.289 1 95.06 101 ILE A O 1
ATOM 753 N N . CYS A 1 102 ? 2.426 -20.078 -7.387 1 89.38 102 CYS A N 1
ATOM 754 C CA . CYS A 1 102 ? 2.812 -20.969 -6.301 1 89.38 102 CYS A CA 1
ATOM 755 C C . CYS A 1 102 ? 2.691 -22.438 -6.73 1 89.38 102 CYS A C 1
ATOM 757 O O . CYS A 1 102 ? 2.531 -23.312 -5.887 1 89.38 102 CYS A O 1
ATOM 759 N N . SER A 1 103 ? 2.6 -22.703 -7.949 1 82.31 103 SER A N 1
ATOM 760 C CA . SER A 1 103 ? 2.416 -24.062 -8.445 1 82.31 103 SER A CA 1
ATOM 761 C C . SER A 1 103 ? 3.455 -25.016 -7.852 1 82.31 103 SER A C 1
ATOM 763 O O . SER A 1 103 ? 4.617 -24.641 -7.688 1 82.31 103 SER A O 1
ATOM 765 N N . PRO A 1 104 ? 2.816 -26.172 -7.309 1 69.56 104 PRO A N 1
ATOM 766 C CA . PRO A 1 104 ? 3.721 -27.188 -6.754 1 69.56 104 PRO A CA 1
ATOM 767 C C . PRO A 1 104 ? 4.781 -27.641 -7.754 1 69.56 104 PRO A C 1
ATOM 769 O O . PRO A 1 104 ? 4.492 -27.766 -8.945 1 69.56 104 PRO A O 1
ATOM 772 N N . HIS A 1 105 ? 5.898 -26.984 -7.918 1 56.09 105 HIS A N 1
ATOM 773 C CA . HIS A 1 105 ? 6.926 -27.562 -8.781 1 56.09 105 HIS A CA 1
ATOM 774 C C . HIS A 1 105 ? 6.957 -29.078 -8.656 1 56.09 105 HIS A C 1
ATOM 776 O O . HIS A 1 105 ? 7.203 -29.609 -7.578 1 56.09 105 HIS A O 1
ATOM 782 N N . THR A 1 106 ? 6.074 -29.812 -9.242 1 43.59 106 THR A N 1
ATOM 783 C CA . THR A 1 106 ? 6.297 -31.25 -9.414 1 43.59 106 THR A CA 1
ATOM 784 C C . THR A 1 106 ? 7.691 -31.516 -9.969 1 43.59 106 THR A C 1
ATOM 786 O O . THR A 1 106 ? 8.008 -31.109 -11.086 1 43.59 106 THR A O 1
ATOM 789 N N . HIS A 1 107 ? 8.758 -31.406 -9.227 1 40.34 107 HIS A N 1
ATOM 790 C CA . HIS A 1 107 ? 9.969 -32.094 -9.641 1 40.34 107 HIS A CA 1
ATOM 791 C C . HIS A 1 107 ? 9.633 -33.469 -10.258 1 40.34 107 HIS A C 1
ATOM 793 O O . HIS A 1 107 ? 9.07 -34.312 -9.586 1 40.34 107 HIS A O 1
ATOM 799 N N . LEU A 1 108 ? 9.344 -33.469 -11.539 1 33.19 108 LEU A N 1
ATOM 800 C CA . LEU A 1 108 ? 9.648 -34.719 -12.25 1 33.19 108 LEU A CA 1
ATOM 801 C C . LEU A 1 108 ? 11.156 -34.969 -12.25 1 33.19 108 LEU A C 1
ATOM 803 O O . LEU A 1 108 ? 11.953 -34.062 -12.422 1 33.19 108 LEU A O 1
ATOM 807 N N . MET B 1 1 ? 9.422 14.609 14.023 1 77.06 1 MET B N 1
ATOM 808 C CA . MET B 1 1 ? 8.578 13.516 14.492 1 77.06 1 MET B CA 1
ATOM 809 C C . MET B 1 1 ? 9.383 12.234 14.648 1 77.06 1 MET B C 1
ATOM 811 O O . MET B 1 1 ? 10.328 11.992 13.898 1 77.06 1 MET B O 1
ATOM 815 N N . ASP B 1 2 ? 9.031 11.508 15.75 1 86.31 2 ASP B N 1
ATOM 816 C CA . ASP B 1 2 ? 9.703 10.227 15.961 1 86.31 2 ASP B CA 1
ATOM 817 C C . ASP B 1 2 ? 8.734 9.062 15.781 1 86.31 2 ASP B C 1
ATOM 819 O O . ASP B 1 2 ? 7.645 9.055 16.344 1 86.31 2 ASP B O 1
ATOM 823 N N . LEU B 1 3 ? 9.07 8.188 14.898 1 94.5 3 LEU B N 1
ATOM 824 C CA . LEU B 1 3 ? 8.336 6.949 14.711 1 94.5 3 LEU B CA 1
ATOM 825 C C . LEU B 1 3 ? 8.773 5.895 15.719 1 94.5 3 LEU B C 1
ATOM 827 O O . LEU B 1 3 ? 9.969 5.773 16.016 1 94.5 3 LEU B O 1
ATOM 831 N N . GLN B 1 4 ? 7.863 5.246 16.266 1 96.81 4 GLN B N 1
ATOM 832 C CA . GLN B 1 4 ? 8.133 4.086 17.109 1 96.81 4 GLN B CA 1
ATOM 833 C C . GLN B 1 4 ? 7.734 2.789 16.406 1 96.81 4 GLN B C 1
ATOM 835 O O . GLN B 1 4 ? 6.566 2.596 16.062 1 96.81 4 GLN B O 1
ATOM 840 N N . TYR B 1 5 ? 8.727 1.883 16.312 1 97 5 TYR B N 1
ATOM 841 C CA . TYR B 1 5 ? 8.469 0.614 15.641 1 97 5 TYR B CA 1
ATOM 842 C C . TYR B 1 5 ? 7.973 -0.434 16.625 1 97 5 TYR B C 1
ATOM 844 O O . TYR B 1 5 ? 8.586 -0.653 17.672 1 97 5 TYR B O 1
ATOM 852 N N . ASP B 1 6 ? 6.883 -1.011 16.312 1 95.38 6 ASP B N 1
ATOM 853 C CA . ASP B 1 6 ? 6.402 -2.111 17.141 1 95.38 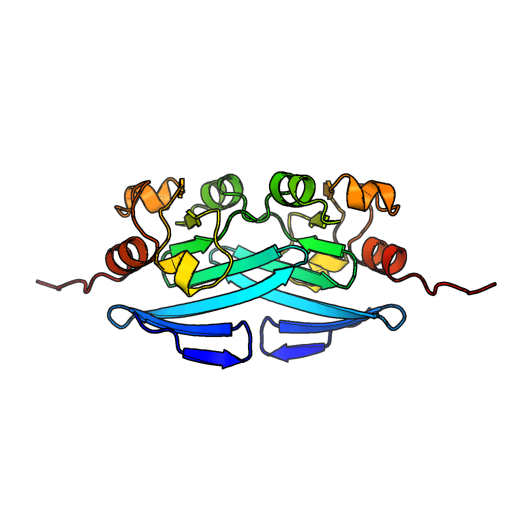6 ASP B CA 1
ATOM 854 C C . ASP B 1 6 ? 6.82 -3.459 16.562 1 95.38 6 ASP B C 1
ATOM 856 O O . ASP B 1 6 ? 6.883 -4.457 17.281 1 95.38 6 ASP B O 1
ATOM 860 N N . ARG B 1 7 ? 7.035 -3.566 15.289 1 93.69 7 ARG B N 1
ATOM 861 C CA . ARG B 1 7 ? 7.605 -4.699 14.562 1 93.69 7 ARG B CA 1
ATOM 862 C C . ARG B 1 7 ? 8.344 -4.23 13.312 1 93.69 7 ARG B C 1
ATOM 864 O O . ARG B 1 7 ? 8.172 -3.092 12.875 1 93.69 7 ARG B O 1
ATOM 871 N N . PRO B 1 8 ? 9.055 -5.117 12.828 1 94.31 8 PRO B N 1
ATOM 872 C CA . PRO B 1 8 ? 9.75 -4.695 11.609 1 94.31 8 PRO B CA 1
ATOM 873 C C . PRO B 1 8 ? 8.797 -4.234 10.508 1 94.31 8 PRO B C 1
ATOM 875 O O . PRO B 1 8 ? 7.871 -4.965 10.148 1 94.31 8 PRO B O 1
ATOM 878 N N . GLY B 1 9 ? 8.992 -2.992 10.086 1 96.12 9 GLY B N 1
ATOM 879 C CA . GLY B 1 9 ? 8.258 -2.5 8.93 1 96.12 9 GLY B CA 1
ATOM 880 C C . GLY B 1 9 ? 6.961 -1.81 9.297 1 96.12 9 GLY B C 1
ATOM 881 O O . GLY B 1 9 ? 6.215 -1.379 8.414 1 96.12 9 GLY B O 1
ATOM 882 N N . HIS B 1 10 ? 6.676 -1.781 10.586 1 98.25 10 HIS B N 1
ATOM 883 C CA . HIS B 1 10 ? 5.453 -1.137 11.055 1 98.25 10 HIS B CA 1
ATOM 884 C C . HIS B 1 10 ? 5.746 -0.175 12.203 1 98.25 10 HIS B C 1
ATOM 886 O O . HIS B 1 10 ? 6.383 -0.553 13.188 1 98.25 10 HIS B O 1
ATOM 892 N N . ALA B 1 11 ? 5.281 1.054 12.039 1 98.44 11 ALA B N 1
ATOM 893 C CA . ALA B 1 11 ? 5.57 2.078 13.039 1 98.44 11 ALA B CA 1
ATOM 894 C C . ALA B 1 11 ? 4.336 2.93 13.32 1 98.44 11 ALA B C 1
ATOM 896 O O . ALA B 1 11 ? 3.406 2.973 12.516 1 98.44 11 ALA B O 1
ATOM 897 N N . PHE B 1 12 ? 4.434 3.52 14.484 1 98.12 12 PHE B N 1
ATOM 898 C CA . PHE B 1 12 ? 3.451 4.523 14.883 1 98.12 12 PHE B CA 1
ATOM 899 C C . PHE B 1 12 ? 4.137 5.82 15.289 1 98.12 12 PHE B C 1
ATOM 901 O O . PHE B 1 12 ? 5.316 5.82 15.648 1 98.12 12 PHE B O 1
ATOM 908 N N . GLY B 1 13 ? 3.377 6.82 15.141 1 96.75 13 GLY B N 1
ATOM 909 C CA . GLY B 1 13 ? 3.861 8.117 15.578 1 96.75 13 GLY B CA 1
ATOM 910 C C . GLY B 1 13 ? 2.748 9.117 15.828 1 96.75 13 GLY B C 1
ATOM 911 O O . GLY B 1 13 ? 1.568 8.789 15.695 1 96.75 13 GLY B O 1
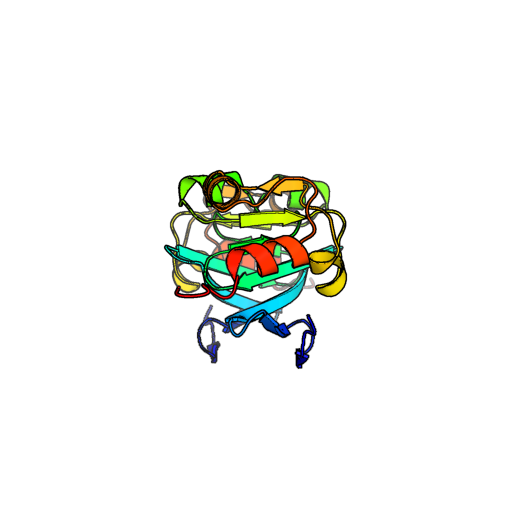ATOM 912 N N . THR B 1 14 ? 3.188 10.289 16.359 1 96.12 14 THR B N 1
ATOM 913 C CA . THR B 1 14 ? 2.268 11.406 16.578 1 96.12 14 THR B CA 1
ATOM 914 C C . THR B 1 14 ? 2.875 12.711 16.094 1 96.12 14 THR B C 1
ATOM 916 O O . THR B 1 14 ? 4.07 12.953 16.266 1 96.12 14 THR B O 1
ATOM 919 N N . VAL B 1 15 ? 2.027 13.422 15.453 1 94.94 15 VAL B N 1
ATOM 920 C CA . VAL B 1 15 ? 2.389 14.781 15.078 1 94.94 15 VAL B CA 1
ATOM 921 C C . VAL B 1 15 ? 1.291 15.75 15.516 1 94.94 15 VAL B C 1
ATOM 923 O O . VAL B 1 15 ? 0.129 15.594 15.133 1 94.94 15 VAL B O 1
ATOM 926 N N . ASN B 1 16 ? 1.636 16.672 16.344 1 94 16 ASN B N 1
ATOM 927 C CA . ASN B 1 16 ? 0.673 17.625 16.875 1 94 16 ASN B CA 1
ATOM 928 C C . ASN B 1 16 ? -0.542 16.922 17.469 1 94 16 ASN B C 1
ATOM 930 O O . ASN B 1 16 ? -1.681 17.312 17.234 1 94 16 ASN B O 1
ATOM 934 N N . GLY B 1 17 ? -0.294 15.883 18.109 1 93.44 17 GLY B N 1
ATOM 935 C CA . GLY B 1 17 ? -1.332 15.156 18.812 1 93.44 17 GLY B CA 1
ATOM 936 C C . GLY B 1 17 ? -2.121 14.211 17.922 1 93.44 17 GLY B C 1
ATOM 937 O O . GLY B 1 17 ? -3.01 13.5 18.406 1 93.44 17 GLY B O 1
ATOM 938 N N . VAL B 1 18 ? -1.788 14.219 16.672 1 95.5 18 VAL B N 1
ATOM 939 C CA . VAL B 1 18 ? -2.484 13.352 15.719 1 95.5 18 VAL B CA 1
ATOM 940 C C . VAL B 1 18 ? -1.676 12.07 15.5 1 95.5 18 VAL B C 1
ATOM 942 O O . VAL B 1 18 ? -0.483 12.133 15.188 1 95.5 18 VAL B O 1
ATOM 945 N N . GLU B 1 19 ? -2.322 10.961 15.641 1 96.81 19 GLU B N 1
ATOM 946 C CA . GLU B 1 19 ? -1.658 9.672 15.469 1 96.81 19 GLU B CA 1
ATOM 947 C C . GLU B 1 19 ? -1.502 9.32 13.992 1 96.81 19 GLU B C 1
ATOM 949 O O . GLU B 1 19 ? -2.387 9.609 13.188 1 96.81 19 GLU B O 1
ATOM 954 N N . LEU B 1 20 ? -0.401 8.703 13.719 1 97.75 20 LEU B N 1
ATOM 955 C CA . LEU B 1 20 ? -0.16 8.211 12.367 1 97.75 20 LEU B CA 1
ATOM 956 C C . LEU B 1 20 ? 0.437 6.805 12.406 1 97.75 20 LEU B C 1
ATOM 958 O O . LEU B 1 20 ? 0.888 6.344 13.453 1 97.75 20 LEU B O 1
ATOM 962 N N . GLU B 1 21 ? 0.294 6.105 11.32 1 98.31 21 GLU B N 1
ATOM 963 C CA . GLU B 1 21 ? 0.807 4.746 11.172 1 98.31 21 GLU B CA 1
ATOM 964 C C . GLU B 1 21 ? 1.635 4.605 9.898 1 98.31 21 GLU B C 1
ATOM 966 O O . GLU B 1 21 ? 1.253 5.117 8.844 1 98.31 21 GLU B O 1
ATOM 971 N N . GLY B 1 22 ? 2.783 4.031 10 1 98.75 22 GLY B N 1
ATOM 972 C CA . GLY B 1 22 ? 3.697 3.846 8.891 1 98.75 22 GLY B CA 1
ATOM 973 C C . GLY B 1 22 ? 3.992 2.387 8.594 1 98.75 22 GLY B C 1
ATOM 974 O O . GLY B 1 22 ? 4.059 1.563 9.508 1 98.75 22 GLY B O 1
ATOM 975 N N . PHE B 1 23 ? 4.164 2.096 7.352 1 98.81 23 PHE B N 1
ATOM 976 C CA . PHE B 1 23 ? 4.477 0.751 6.883 1 98.81 23 PHE B CA 1
ATOM 977 C C . PHE B 1 23 ? 5.684 0.767 5.953 1 98.81 23 PHE B C 1
ATOM 979 O O . PHE B 1 23 ? 5.812 1.654 5.105 1 98.81 23 PHE B O 1
ATOM 986 N N . CYS B 1 24 ? 6.523 -0.098 6.16 1 98.88 24 CYS B N 1
ATOM 987 C CA . CYS B 1 24 ? 7.633 -0.425 5.27 1 98.88 24 CYS B CA 1
ATOM 988 C C . CYS B 1 24 ? 7.734 -1.93 5.051 1 98.88 24 CYS B C 1
ATOM 990 O O . CYS B 1 24 ? 8.258 -2.652 5.902 1 98.88 24 CYS B O 1
ATOM 992 N N . LEU B 1 25 ? 7.219 -2.418 3.902 1 98.62 25 LEU B N 1
ATOM 993 C CA . LEU B 1 25 ? 7.086 -3.848 3.645 1 98.62 25 LEU B CA 1
ATOM 994 C C . LEU B 1 25 ? 7.969 -4.273 2.475 1 98.62 25 LEU B C 1
ATOM 996 O O . LEU B 1 25 ? 8.062 -3.564 1.47 1 98.62 25 LEU B O 1
ATOM 1000 N N . PRO B 1 26 ? 8.586 -5.387 2.609 1 98.31 26 PRO B N 1
ATOM 1001 C CA . PRO B 1 26 ? 9.414 -5.844 1.491 1 98.31 26 PRO B CA 1
ATOM 1002 C C . PRO B 1 26 ? 8.594 -6.211 0.258 1 98.31 26 PRO B C 1
ATOM 1004 O O . PRO B 1 26 ? 7.688 -7.047 0.342 1 98.31 26 PRO B O 1
ATOM 1007 N N . VAL B 1 27 ? 8.875 -5.641 -0.798 1 98.38 27 VAL B N 1
ATOM 1008 C CA . VAL B 1 27 ? 8.445 -5.973 -2.15 1 98.38 27 VAL B CA 1
ATOM 1009 C C . VAL B 1 27 ? 9.641 -5.957 -3.096 1 98.38 27 VAL B C 1
ATOM 1011 O O . VAL B 1 27 ? 9.867 -4.973 -3.807 1 98.38 27 VAL B O 1
ATOM 1014 N N . PRO B 1 28 ? 10.375 -7.047 -3.02 1 98 28 PRO B N 1
ATOM 1015 C CA . PRO B 1 28 ? 11.656 -7.02 -3.734 1 98 28 PRO B CA 1
ATOM 1016 C C . PRO B 1 28 ? 11.492 -6.742 -5.227 1 98 28 PRO B C 1
ATOM 1018 O O . PRO B 1 28 ? 10.547 -7.23 -5.848 1 98 28 PRO B O 1
ATOM 1021 N N . PRO B 1 29 ? 12.508 -5.922 -5.703 1 97.94 29 PRO B N 1
ATOM 1022 C CA . PRO B 1 29 ? 13.773 -5.516 -5.09 1 97.94 29 PRO B CA 1
ATOM 1023 C C . PRO B 1 29 ? 13.641 -4.27 -4.223 1 97.94 29 PRO B C 1
ATOM 1025 O O . PRO B 1 29 ? 14.633 -3.76 -3.701 1 97.94 29 PRO B O 1
ATOM 1028 N N . SER B 1 30 ? 12.523 -3.816 -4.023 1 98.12 30 SER B N 1
ATOM 1029 C CA . SER B 1 30 ? 12.32 -2.57 -3.291 1 98.12 30 SER B CA 1
ATOM 1030 C C . SER B 1 30 ? 11.492 -2.799 -2.031 1 98.12 30 SER B C 1
ATOM 1032 O O . SER B 1 30 ? 11.469 -3.906 -1.49 1 98.12 30 SER B O 1
ATOM 1034 N N . ASN B 1 31 ? 11.047 -1.721 -1.419 1 98.81 31 ASN B N 1
ATOM 1035 C CA . ASN B 1 31 ? 10.102 -1.714 -0.309 1 98.81 31 ASN B CA 1
ATOM 1036 C C . ASN B 1 31 ? 8.875 -0.861 -0.623 1 98.81 31 ASN B C 1
ATOM 1038 O O . ASN B 1 31 ? 8.992 0.208 -1.224 1 98.81 31 ASN B O 1
ATOM 1042 N N . LEU B 1 32 ? 7.734 -1.364 -0.296 1 98.94 32 LEU B N 1
ATOM 1043 C CA . LEU B 1 32 ? 6.5 -0.588 -0.279 1 98.94 32 LEU B CA 1
ATOM 1044 C C . LEU B 1 32 ? 6.383 0.216 1.012 1 98.94 32 LEU B C 1
ATOM 1046 O O . LEU B 1 32 ? 6.297 -0.357 2.1 1 98.94 32 LEU B O 1
ATOM 1050 N N . ILE B 1 33 ? 6.363 1.56 0.879 1 98.94 33 ILE B N 1
ATOM 1051 C CA . ILE B 1 33 ? 6.426 2.418 2.057 1 98.94 33 ILE B CA 1
ATOM 1052 C C . ILE B 1 33 ? 5.309 3.455 1.999 1 98.94 33 ILE B C 1
ATOM 1054 O O . ILE B 1 33 ? 5.105 4.105 0.97 1 98.94 33 ILE B O 1
ATOM 1058 N N . PHE B 1 34 ? 4.602 3.578 3.072 1 98.94 34 PHE B N 1
ATOM 1059 C CA . PHE B 1 34 ? 3.604 4.637 3.146 1 98.94 34 PHE B CA 1
ATOM 1060 C C . PHE B 1 34 ? 3.258 4.953 4.598 1 98.94 34 PHE B C 1
ATOM 1062 O O . PHE B 1 34 ? 3.562 4.172 5.5 1 98.94 34 PHE B O 1
ATOM 1069 N N . ILE B 1 35 ? 2.721 6.07 4.809 1 98.81 35 ILE B N 1
ATOM 1070 C CA . ILE B 1 35 ? 2.188 6.527 6.09 1 98.81 35 ILE B CA 1
ATOM 1071 C C . ILE B 1 35 ? 0.742 6.984 5.91 1 98.81 35 ILE B C 1
ATOM 1073 O O . ILE B 1 35 ? 0.415 7.664 4.934 1 98.81 35 ILE B O 1
ATOM 1077 N N . THR B 1 36 ? -0.135 6.574 6.793 1 98.44 36 THR B N 1
ATOM 1078 C CA . THR B 1 36 ? -1.505 7.074 6.84 1 98.44 36 THR B CA 1
ATOM 1079 C C . THR B 1 36 ? -1.729 7.918 8.094 1 98.44 36 THR B C 1
ATOM 1081 O O . THR B 1 36 ? -1.261 7.566 9.18 1 98.44 36 THR B O 1
ATOM 1084 N N . ALA B 1 37 ? -2.322 8.977 7.93 1 97.31 37 ALA B N 1
ATOM 1085 C CA . ALA B 1 37 ? -2.764 9.867 9 1 97.31 37 ALA B CA 1
ATOM 1086 C C . ALA B 1 37 ? -4.125 10.484 8.68 1 97.31 37 ALA B C 1
ATOM 1088 O O . ALA B 1 37 ? -4.535 10.523 7.52 1 97.31 37 ALA B O 1
ATOM 1089 N N . PRO B 1 38 ? -4.836 10.891 9.75 1 96.56 38 PRO B N 1
ATOM 1090 C CA . PRO B 1 38 ? -6.078 11.609 9.453 1 96.56 38 PRO B CA 1
ATOM 1091 C C . PRO B 1 38 ? -5.871 12.789 8.508 1 96.56 38 PRO B C 1
ATOM 1093 O O . PRO B 1 38 ? -5.031 13.648 8.773 1 96.56 38 PRO B O 1
ATOM 1096 N N . GLY B 1 39 ? -6.457 12.672 7.34 1 96.19 39 GLY B N 1
ATOM 1097 C CA . GLY B 1 39 ? -6.477 13.797 6.418 1 96.19 39 GLY B CA 1
ATOM 1098 C C . GLY B 1 39 ? -5.395 13.719 5.359 1 96.19 39 GLY B C 1
ATOM 1099 O O . GLY B 1 39 ? -5.324 14.578 4.473 1 96.19 39 GLY B O 1
ATOM 1100 N N . VAL B 1 40 ? -4.504 12.711 5.445 1 98.25 40 VAL B N 1
ATOM 1101 C CA . VAL B 1 40 ? -3.461 12.711 4.422 1 98.25 40 VAL B CA 1
ATOM 1102 C C . VAL B 1 40 ? -2.855 11.312 4.309 1 98.25 40 VAL B C 1
ATOM 1104 O O . VAL B 1 40 ? -2.76 10.586 5.301 1 98.25 40 VAL B O 1
ATOM 1107 N N . PHE B 1 41 ? -2.445 10.945 3.139 1 98.81 41 PHE B N 1
ATOM 1108 C CA . PHE B 1 41 ? -1.709 9.734 2.816 1 98.81 41 PHE B CA 1
ATOM 1109 C C . PHE B 1 41 ? -0.36 10.062 2.189 1 98.81 41 PHE B C 1
ATOM 1111 O O . PHE B 1 41 ? -0.285 10.859 1.248 1 98.81 41 PHE B O 1
ATOM 1118 N N . LEU B 1 42 ? 0.692 9.586 2.691 1 98.94 42 LEU B N 1
ATOM 1119 C CA . LEU B 1 42 ? 2.031 9.727 2.129 1 98.94 42 LEU B CA 1
ATOM 1120 C C . LEU B 1 42 ? 2.51 8.398 1.542 1 98.94 42 LEU B C 1
ATOM 1122 O O . LEU B 1 42 ? 2.707 7.426 2.271 1 98.94 42 LEU B O 1
ATOM 1126 N N . GLY B 1 43 ? 2.719 8.383 0.297 1 98.94 43 GLY B N 1
ATOM 1127 C CA . GLY B 1 43 ? 3.121 7.137 -0.337 1 98.94 43 GLY B CA 1
ATOM 1128 C C . GLY B 1 43 ? 4.43 7.25 -1.095 1 98.94 43 GLY B C 1
ATOM 1129 O O . GLY B 1 43 ? 4.789 8.328 -1.571 1 98.94 43 GLY B O 1
ATOM 1130 N N . CYS B 1 44 ? 4.992 6.207 -1.269 1 98.88 44 CYS B N 1
ATOM 1131 C CA . CYS B 1 44 ? 6.168 6.117 -2.125 1 98.88 44 CYS B CA 1
ATOM 1132 C C . CYS B 1 44 ? 5.77 6.055 -3.596 1 98.88 44 CYS B C 1
ATOM 1134 O O . CYS B 1 44 ? 4.633 6.367 -3.947 1 98.88 44 CYS B O 1
ATOM 1136 N N . GLY B 1 45 ? 6.652 5.551 -4.414 1 98.81 45 GLY B N 1
ATOM 1137 C CA . GLY B 1 45 ? 6.473 5.578 -5.855 1 98.81 45 GLY B CA 1
ATOM 1138 C C . GLY B 1 45 ? 5.48 4.543 -6.355 1 98.81 45 GLY B C 1
ATOM 1139 O O . GLY B 1 45 ? 4.992 4.637 -7.484 1 98.81 45 GLY B O 1
ATOM 1140 N N . PHE B 1 46 ? 5.062 3.6 -5.551 1 98.94 46 PHE B N 1
ATOM 1141 C CA . PHE B 1 46 ? 4.227 2.484 -5.977 1 98.94 46 PHE B CA 1
ATOM 1142 C C . PHE B 1 46 ? 2.781 2.932 -6.164 1 98.94 46 PHE B C 1
ATOM 1144 O O . PHE B 1 46 ? 1.971 2.205 -6.738 1 98.94 46 PHE B O 1
ATOM 1151 N N . PHE B 1 47 ? 2.426 4.074 -5.734 1 98.94 47 PHE B N 1
ATOM 1152 C CA . PHE B 1 47 ? 1.016 4.43 -5.648 1 98.94 47 PHE B CA 1
ATOM 1153 C C . PHE B 1 47 ? 0.601 5.285 -6.84 1 98.94 47 PHE B C 1
ATOM 1155 O O . PHE B 1 47 ? 1.366 6.137 -7.297 1 98.94 47 PHE B O 1
ATOM 1162 N N . ASP B 1 48 ? -0.606 5.129 -7.277 1 98.75 48 ASP B N 1
ATOM 1163 C CA . ASP B 1 48 ? -1.202 5.863 -8.391 1 98.75 48 ASP B CA 1
ATOM 1164 C C . ASP B 1 48 ? -1.985 7.074 -7.891 1 98.75 48 ASP B C 1
ATOM 1166 O O . ASP B 1 48 ? -3.154 6.953 -7.516 1 98.75 48 ASP B O 1
ATOM 1170 N N . MET B 1 49 ? -1.448 8.227 -8.086 1 98.81 49 MET B N 1
ATOM 1171 C CA . MET B 1 49 ? -2.043 9.453 -7.559 1 98.81 49 MET B CA 1
ATOM 1172 C C . MET B 1 49 ? -3.361 9.766 -8.258 1 98.81 49 MET B C 1
ATOM 1174 O O . MET B 1 49 ? -4.23 10.422 -7.691 1 98.81 49 MET B O 1
ATOM 1178 N N . ARG B 1 50 ? -3.453 9.281 -9.453 1 98.56 50 ARG B N 1
ATOM 1179 C CA . ARG B 1 50 ? -4.703 9.508 -10.172 1 98.56 50 ARG B CA 1
ATOM 1180 C C . ARG B 1 50 ? -5.875 8.836 -9.461 1 98.56 50 ARG B C 1
ATOM 1182 O O . ARG B 1 50 ? -6.961 9.406 -9.375 1 98.56 50 ARG B O 1
ATOM 1189 N N . THR B 1 51 ? -5.648 7.652 -8.977 1 98.56 51 THR B N 1
ATOM 1190 C CA . THR B 1 51 ? -6.695 6.941 -8.258 1 98.56 51 THR B CA 1
ATOM 1191 C C . THR B 1 51 ? -7.074 7.688 -6.98 1 98.56 51 THR B C 1
ATOM 1193 O O . THR B 1 51 ? -8.258 7.898 -6.703 1 98.56 51 THR B O 1
ATOM 1196 N N . PHE B 1 52 ? -6.105 8.164 -6.227 1 98.81 52 PHE B N 1
ATOM 1197 C CA . PHE B 1 52 ? -6.348 8.938 -5.02 1 98.81 52 PHE B CA 1
ATOM 1198 C C . PHE B 1 52 ? -7.141 10.203 -5.34 1 98.81 52 PHE B C 1
ATOM 1200 O O . PHE B 1 52 ? -8.062 10.57 -4.602 1 98.81 52 PHE B O 1
ATOM 1207 N N . ASP B 1 53 ? -6.688 10.797 -6.41 1 98.81 53 ASP B N 1
ATOM 1208 C CA . ASP B 1 53 ? -7.324 12.047 -6.805 1 98.81 53 ASP B CA 1
ATOM 1209 C C . ASP B 1 53 ? -8.797 11.828 -7.152 1 98.81 53 ASP B C 1
ATOM 1211 O O . ASP B 1 53 ? -9.656 12.609 -6.742 1 98.81 53 ASP B O 1
ATOM 1215 N N . LYS B 1 54 ? -9.039 10.797 -7.883 1 98.5 54 LYS B N 1
ATOM 1216 C CA . LYS B 1 54 ? -10.406 10.453 -8.273 1 98.5 54 LYS B CA 1
ATOM 1217 C C . LYS B 1 54 ? -11.281 10.219 -7.043 1 98.5 54 LYS B C 1
ATOM 1219 O O . LYS B 1 54 ? -12.477 10.531 -7.059 1 98.5 54 LYS B O 1
ATOM 1224 N N . LEU B 1 55 ? -10.727 9.711 -5.98 1 98.44 55 LEU B N 1
ATOM 1225 C CA . LEU B 1 55 ? -11.484 9.359 -4.781 1 98.44 55 LEU B CA 1
ATOM 1226 C C . LEU B 1 55 ? -11.531 10.531 -3.807 1 98.44 55 LEU B C 1
ATOM 1228 O O . LEU B 1 55 ? -12.133 10.43 -2.734 1 98.44 55 LEU B O 1
ATOM 1232 N N . GLY B 1 56 ? -10.812 11.586 -4.156 1 98.56 56 GLY B N 1
ATOM 1233 C CA . GLY B 1 56 ? -10.828 12.781 -3.328 1 98.56 56 GLY B CA 1
ATOM 1234 C C . GLY B 1 56 ? -9.961 12.656 -2.09 1 98.56 56 GLY B C 1
ATOM 1235 O O . GLY B 1 56 ? -10.195 13.344 -1.093 1 98.56 56 GLY B O 1
ATOM 1236 N N . ILE B 1 57 ? -9.031 11.82 -2.107 1 98.75 57 ILE B N 1
ATOM 1237 C CA . ILE B 1 57 ? -8.148 11.586 -0.967 1 98.75 57 ILE B CA 1
ATOM 1238 C C . ILE B 1 57 ? -6.941 12.516 -1.053 1 98.75 57 ILE B C 1
ATOM 1240 O O . ILE B 1 57 ? -6.305 12.625 -2.104 1 98.75 57 ILE B O 1
ATOM 1244 N N . ALA B 1 58 ? -6.664 13.211 -0.004 1 98.81 58 ALA B N 1
ATOM 1245 C CA . ALA B 1 58 ? -5.422 13.984 0.052 1 98.81 58 ALA B CA 1
ATOM 1246 C C . ALA B 1 58 ? -4.211 13.062 0.156 1 98.81 58 ALA B C 1
ATOM 1248 O O . ALA B 1 58 ? -4.027 12.383 1.166 1 98.81 58 ALA B O 1
ATOM 1249 N N . ALA B 1 59 ? -3.389 13.086 -0.856 1 98.94 59 ALA B N 1
ATOM 1250 C CA . ALA B 1 59 ? -2.246 12.18 -0.899 1 98.94 59 ALA B CA 1
ATOM 1251 C C . ALA B 1 59 ? -1.053 12.828 -1.591 1 98.94 59 ALA B C 1
ATOM 1253 O O . ALA B 1 59 ? -1.223 13.711 -2.436 1 98.94 59 ALA B O 1
ATOM 1254 N N . VAL B 1 60 ? 0.113 12.406 -1.179 1 98.94 60 VAL B N 1
ATOM 1255 C CA . VAL B 1 60 ? 1.354 12.852 -1.801 1 98.94 60 VAL B CA 1
ATOM 1256 C C . VAL B 1 60 ? 2.229 11.648 -2.141 1 98.94 60 VAL B C 1
ATOM 1258 O O . VAL B 1 60 ? 2.117 10.594 -1.508 1 98.94 60 VAL B O 1
ATOM 1261 N N . ARG B 1 61 ? 3.07 11.844 -3.119 1 98.94 61 ARG B N 1
ATOM 1262 C CA . ARG B 1 61 ? 3.992 10.805 -3.561 1 98.94 61 ARG B CA 1
ATOM 1263 C C . ARG B 1 61 ? 5.438 11.281 -3.479 1 98.94 61 ARG B C 1
ATOM 1265 O O . ARG B 1 61 ? 5.773 12.352 -3.988 1 98.94 61 ARG B O 1
ATOM 1272 N N . ILE B 1 62 ? 6.184 10.531 -2.832 1 98.94 62 ILE B N 1
ATOM 1273 C CA . ILE B 1 62 ? 7.605 10.781 -2.641 1 98.94 62 ILE B CA 1
ATOM 1274 C C . ILE B 1 62 ? 8.414 9.609 -3.182 1 98.94 62 ILE B C 1
ATOM 1276 O O . ILE B 1 62 ? 8.25 8.469 -2.732 1 98.94 62 ILE B O 1
ATOM 1280 N N . THR B 1 63 ? 9.281 9.844 -4.137 1 98.56 63 THR B N 1
ATOM 1281 C CA . THR B 1 63 ? 10 8.766 -4.812 1 98.56 63 THR B CA 1
ATOM 1282 C C . THR B 1 63 ? 11.445 8.711 -4.34 1 98.56 63 THR B C 1
ATOM 1284 O O . THR B 1 63 ? 11.945 9.648 -3.715 1 98.56 63 THR B O 1
ATOM 1287 N N . GLY B 1 64 ? 12.086 7.676 -4.617 1 97.94 64 GLY B N 1
ATOM 1288 C CA . GLY B 1 64 ? 13.492 7.52 -4.293 1 97.94 64 GLY B CA 1
ATOM 1289 C C . GLY B 1 64 ? 13.742 7.258 -2.818 1 97.94 64 GLY B C 1
ATOM 1290 O O . GLY B 1 64 ? 14.75 7.699 -2.262 1 97.94 64 GLY B O 1
ATOM 1291 N N . VAL B 1 65 ? 12.812 6.652 -2.158 1 98.69 65 VAL B N 1
ATOM 1292 C CA . VAL B 1 65 ? 12.93 6.391 -0.728 1 98.69 65 VAL B CA 1
ATOM 1293 C C . VAL B 1 65 ? 12.82 4.887 -0.469 1 98.69 65 VAL B C 1
ATOM 1295 O O . VAL B 1 65 ? 12.148 4.172 -1.208 1 98.69 65 VAL B O 1
ATOM 1298 N N . SER B 1 66 ? 13.43 4.465 0.662 1 98.31 66 SER B N 1
ATOM 1299 C CA . SER B 1 66 ? 13.43 3.039 0.967 1 98.31 66 SER B CA 1
ATOM 1300 C C . SER B 1 66 ? 13.109 2.787 2.436 1 98.31 66 SER B C 1
ATOM 1302 O O . SER B 1 66 ? 13.047 1.637 2.875 1 98.31 66 SER B O 1
ATOM 1304 N N . THR B 1 67 ? 12.977 3.834 3.195 1 98.19 67 THR B N 1
ATOM 1305 C CA . THR B 1 67 ? 12.586 3.721 4.598 1 98.19 67 THR B CA 1
ATOM 1306 C C . THR B 1 67 ? 11.516 4.75 4.945 1 98.19 67 THR B C 1
ATOM 1308 O O . THR B 1 67 ? 11.289 5.695 4.191 1 98.19 67 THR B O 1
ATOM 1311 N N . LEU B 1 68 ? 10.914 4.566 6.117 1 98.62 68 LEU B N 1
ATOM 1312 C CA . LEU B 1 68 ? 9.922 5.52 6.598 1 98.62 68 LEU B CA 1
ATOM 1313 C C . LEU B 1 68 ? 10.562 6.871 6.891 1 98.62 68 LEU B C 1
ATOM 1315 O O . LEU B 1 68 ? 9.977 7.918 6.621 1 98.62 68 LEU B O 1
ATOM 1319 N N . GLU B 1 69 ? 11.766 6.855 7.441 1 98 69 GLU B N 1
ATOM 1320 C CA . GLU B 1 69 ? 12.492 8.094 7.727 1 98 69 GLU B CA 1
ATOM 1321 C C . GLU B 1 69 ? 12.773 8.875 6.445 1 98 69 GLU B C 1
ATOM 1323 O O . GLU B 1 69 ? 12.609 10.094 6.406 1 98 69 GLU B O 1
ATOM 1328 N N . GLU B 1 70 ? 13.211 8.156 5.449 1 98.56 70 GLU B N 1
ATOM 1329 C CA . GLU B 1 70 ? 13.469 8.797 4.164 1 98.56 70 GLU B CA 1
ATOM 1330 C C . GLU B 1 70 ? 12.188 9.352 3.557 1 98.56 70 GLU B C 1
ATOM 1332 O O . GLU B 1 70 ? 12.203 10.398 2.904 1 98.56 70 GLU B O 1
ATOM 1337 N N . LEU B 1 71 ? 11.07 8.656 3.748 1 98.88 71 LEU B N 1
ATOM 1338 C CA . LEU B 1 71 ? 9.781 9.148 3.27 1 98.88 71 LEU B CA 1
ATOM 1339 C C . LEU B 1 71 ? 9.422 10.477 3.941 1 98.88 71 LEU B C 1
ATOM 1341 O O . LEU B 1 71 ? 8.992 11.414 3.275 1 98.88 71 LEU B O 1
ATOM 1345 N N . LEU B 1 72 ? 9.641 10.555 5.203 1 98.44 72 LEU B N 1
ATOM 1346 C CA . LEU B 1 72 ? 9.32 11.758 5.961 1 98.44 72 LEU B CA 1
ATOM 1347 C C . LEU B 1 72 ? 10.234 12.914 5.559 1 98.44 72 LEU B C 1
ATOM 1349 O O . LEU B 1 72 ? 9.781 14.055 5.438 1 98.44 72 LEU B O 1
ATOM 1353 N N . ALA B 1 73 ? 11.398 12.586 5.254 1 98.5 73 ALA B N 1
ATOM 1354 C CA . ALA B 1 73 ? 12.391 13.609 4.965 1 98.5 73 ALA B CA 1
ATOM 1355 C C . ALA B 1 73 ? 12.375 13.992 3.488 1 98.5 73 ALA B C 1
ATOM 1357 O O . ALA B 1 73 ? 12.898 15.047 3.105 1 98.5 73 ALA B O 1
ATOM 1358 N N . GLY B 1 74 ? 11.883 13.086 2.654 1 98.81 74 GLY B N 1
ATOM 1359 C CA . GLY B 1 74 ? 11.93 13.281 1.213 1 98.81 74 GLY B CA 1
ATOM 1360 C C . GLY B 1 74 ? 11.031 14.398 0.729 1 98.81 74 GLY B C 1
ATOM 1361 O O . GLY B 1 74 ? 10.141 14.844 1.455 1 98.81 74 GLY B O 1
ATOM 1362 N N . LYS B 1 75 ? 11.242 14.828 -0.549 1 98.94 75 LYS B N 1
ATOM 1363 C CA . LYS B 1 75 ? 10.469 15.906 -1.151 1 98.94 75 LYS B CA 1
ATOM 1364 C C . LYS B 1 75 ? 9.312 15.359 -1.981 1 98.94 75 LYS B C 1
ATOM 1366 O O . LYS B 1 75 ? 9.492 14.43 -2.773 1 98.94 75 LYS B O 1
ATOM 1371 N N . ILE B 1 76 ? 8.172 15.945 -1.826 1 98.94 76 ILE B N 1
ATOM 1372 C CA . ILE B 1 76 ? 6.965 15.555 -2.543 1 98.94 76 ILE B CA 1
ATOM 1373 C C . ILE B 1 76 ? 7.141 15.82 -4.035 1 98.94 76 ILE B C 1
ATOM 1375 O O . ILE B 1 76 ? 7.453 16.938 -4.438 1 98.94 76 ILE B O 1
ATOM 1379 N N . ALA B 1 77 ? 6.945 14.797 -4.801 1 98.94 77 ALA B N 1
ATOM 1380 C CA . ALA B 1 77 ? 7.078 14.898 -6.25 1 98.94 77 ALA B CA 1
ATOM 1381 C C . ALA B 1 77 ? 5.723 15.148 -6.906 1 98.94 77 ALA B C 1
ATOM 1383 O O . ALA B 1 77 ? 5.645 15.781 -7.965 1 98.94 77 ALA B O 1
ATOM 1384 N N . GLU B 1 78 ? 4.715 14.586 -6.391 1 98.88 78 GLU B N 1
ATOM 1385 C CA . GLU B 1 78 ? 3.348 14.656 -6.902 1 98.88 78 GLU B CA 1
ATOM 1386 C C . GLU B 1 78 ? 2.334 14.68 -5.762 1 98.88 78 GLU B C 1
ATOM 1388 O O . GLU B 1 78 ? 2.617 14.195 -4.66 1 98.88 78 GLU B O 1
ATOM 1393 N N . LEU B 1 79 ? 1.178 15.266 -5.992 1 98.94 79 LEU B N 1
ATOM 1394 C CA . LEU B 1 79 ? 0.132 15.297 -4.977 1 98.94 79 LEU B CA 1
ATOM 1395 C C . LEU B 1 79 ? -1.246 15.43 -5.617 1 98.94 79 LEU B C 1
ATOM 1397 O O . LEU B 1 79 ? -1.358 15.781 -6.793 1 98.94 79 LEU B O 1
ATOM 1401 N N . THR B 1 80 ? -2.23 15.109 -4.863 1 98.88 80 THR B N 1
ATOM 1402 C CA . THR B 1 80 ? -3.611 15.219 -5.324 1 98.88 80 THR B CA 1
ATOM 1403 C C . THR B 1 80 ? -4.121 16.656 -5.18 1 98.88 80 THR B C 1
ATOM 1405 O O . THR B 1 80 ? -3.52 17.453 -4.469 1 98.88 80 THR B O 1
ATOM 1408 N N . GLN B 1 81 ? -5.203 16.906 -5.887 1 98.81 81 GLN B N 1
ATOM 1409 C CA . GLN B 1 81 ? -5.828 18.219 -5.773 1 98.81 81 GLN B CA 1
ATOM 1410 C C . GLN B 1 81 ? -6.238 18.5 -4.332 1 98.81 81 GLN B C 1
ATOM 1412 O O . GLN B 1 81 ? -6.062 19.625 -3.844 1 98.81 81 GLN B O 1
ATOM 1417 N N . SER B 1 82 ? -6.836 17.516 -3.664 1 98.69 82 SER B N 1
ATOM 1418 C CA . SER B 1 82 ? -7.246 17.672 -2.273 1 98.69 82 SER B CA 1
ATOM 1419 C C . SER B 1 82 ? -6.062 18.047 -1.387 1 98.69 82 SER B C 1
ATOM 1421 O O . SER B 1 82 ? -6.18 18.906 -0.51 1 98.69 82 SER B O 1
ATOM 1423 N N . ALA B 1 83 ? -4.949 17.438 -1.601 1 98.69 83 ALA B N 1
ATOM 1424 C CA . ALA B 1 83 ? -3.744 17.781 -0.851 1 98.69 83 ALA B CA 1
ATOM 1425 C C . ALA B 1 83 ? -3.318 19.219 -1.12 1 98.69 83 ALA B C 1
ATOM 1427 O O . ALA B 1 83 ? -2.998 19.969 -0.191 1 98.69 83 ALA B O 1
ATOM 1428 N N . GLU B 1 84 ? -3.314 19.609 -2.383 1 98.56 84 GLU B N 1
ATOM 1429 C CA . GLU B 1 84 ? -2.941 20.969 -2.764 1 98.56 84 GLU B CA 1
ATOM 1430 C C . GLU B 1 84 ? -3.854 21.984 -2.102 1 98.56 84 GLU B C 1
ATOM 1432 O O . GLU B 1 84 ? -3.383 23.016 -1.603 1 98.56 84 GLU B O 1
ATOM 1437 N N . THR B 1 85 ? -5.113 21.688 -2.078 1 98.12 85 THR B N 1
ATOM 1438 C CA . THR B 1 85 ? -6.105 22.578 -1.486 1 98.12 85 THR B CA 1
ATOM 1439 C C . THR B 1 85 ? -5.871 22.734 0.014 1 98.12 85 THR B C 1
ATOM 1441 O O . THR B 1 85 ? -6.141 23.781 0.588 1 98.12 85 THR B O 1
ATOM 1444 N N . SER B 1 86 ? -5.27 21.734 0.611 1 97.44 86 SER B N 1
ATOM 1445 C CA . SER B 1 86 ? -5.012 21.734 2.047 1 97.44 86 SER B CA 1
ATOM 1446 C C . SER B 1 86 ? -3.705 22.453 2.373 1 97.44 86 SER B C 1
ATOM 1448 O O . SER B 1 86 ? -3.305 22.516 3.537 1 97.44 86 SER B O 1
ATOM 1450 N N . GLY B 1 87 ? -2.986 22.875 1.306 1 97.56 87 GLY B N 1
ATOM 1451 C CA . GLY B 1 87 ? -1.806 23.688 1.542 1 97.56 87 GLY B CA 1
ATOM 1452 C C . GLY B 1 87 ? -0.507 22.953 1.299 1 97.56 87 GLY B C 1
ATOM 1453 O O . GLY B 1 87 ? 0.578 23.5 1.498 1 97.56 87 GLY B O 1
ATOM 1454 N N . ILE B 1 88 ? -0.581 21.766 0.968 1 98.62 88 ILE B N 1
ATOM 1455 C CA . ILE B 1 88 ? 0.617 21.016 0.623 1 98.62 88 ILE B CA 1
ATOM 1456 C C . ILE B 1 88 ? 1.096 21.406 -0.771 1 98.62 88 ILE B C 1
ATOM 1458 O O . ILE B 1 88 ? 0.288 21.75 -1.639 1 98.62 88 ILE B O 1
ATOM 1462 N N . ARG B 1 89 ? 2.455 21.359 -0.994 1 98.75 89 ARG B N 1
ATOM 1463 C CA . ARG B 1 89 ? 3.045 21.75 -2.271 1 98.75 89 ARG B CA 1
ATOM 1464 C C . ARG B 1 89 ? 4.121 20.75 -2.699 1 98.75 89 ARG B C 1
ATOM 1466 O O . ARG B 1 89 ? 4.812 20.188 -1.855 1 98.75 89 ARG B O 1
ATOM 1473 N N . VAL B 1 90 ? 4.25 20.656 -3.953 1 98.88 90 VAL B N 1
ATOM 1474 C CA . VAL B 1 90 ? 5.395 19.922 -4.492 1 98.88 90 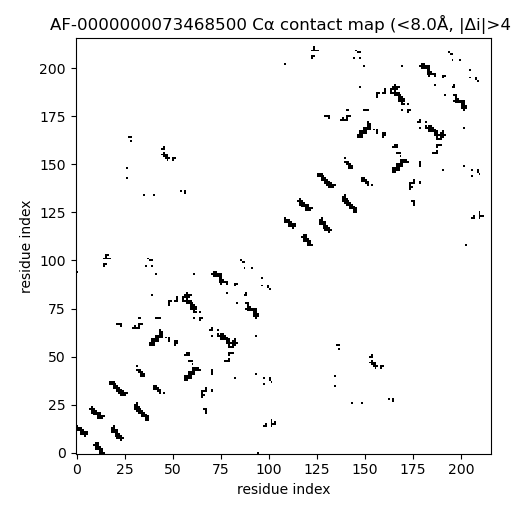VAL B CA 1
ATOM 1475 C C . VAL B 1 90 ? 6.688 20.531 -3.953 1 98.88 90 VAL B C 1
ATOM 1477 O O . VAL B 1 90 ? 6.82 21.75 -3.859 1 98.88 90 VAL B O 1
ATOM 1480 N N . GLY B 1 91 ? 7.547 19.672 -3.572 1 98.81 91 GLY B N 1
ATOM 1481 C CA . GLY B 1 91 ? 8.82 20.141 -3.047 1 98.81 91 GLY B CA 1
ATOM 1482 C C . GLY B 1 91 ? 8.859 20.188 -1.531 1 98.81 91 GLY B C 1
ATOM 1483 O O . GLY B 1 91 ? 9.938 20.234 -0.935 1 98.81 91 GLY B O 1
ATOM 1484 N N . MET B 1 92 ? 7.801 20.172 -0.868 1 98.56 92 MET B N 1
ATOM 1485 C CA . MET B 1 92 ? 7.703 20.047 0.584 1 98.56 92 MET B CA 1
ATOM 1486 C C . MET B 1 92 ? 8.125 18.656 1.038 1 98.56 92 MET B C 1
ATOM 1488 O O . MET B 1 92 ? 7.973 17.688 0.294 1 98.56 92 MET B O 1
ATOM 1492 N N . THR B 1 93 ? 8.625 18.562 2.289 1 98.75 93 THR B N 1
ATOM 1493 C CA . THR B 1 93 ? 8.938 17.25 2.809 1 98.75 93 THR B CA 1
ATOM 1494 C C . THR B 1 93 ? 7.676 16.531 3.285 1 98.75 93 THR B C 1
ATOM 1496 O O . THR B 1 93 ? 6.672 17.188 3.588 1 98.75 93 THR B O 1
ATOM 1499 N N . GLY B 1 94 ? 7.75 15.242 3.361 1 98.62 94 GLY B N 1
ATOM 1500 C CA . GLY B 1 94 ? 6.66 14.508 3.988 1 98.62 94 GLY B CA 1
ATOM 1501 C C . GLY B 1 94 ? 6.352 14.984 5.395 1 98.62 94 GLY B C 1
ATOM 1502 O O . GLY B 1 94 ? 5.184 15.141 5.762 1 98.62 94 GLY B O 1
ATOM 1503 N N . ASN B 1 95 ? 7.383 15.242 6.105 1 97.81 95 ASN B N 1
ATOM 1504 C CA . ASN B 1 95 ? 7.219 15.75 7.461 1 97.81 95 ASN B CA 1
ATOM 1505 C C . ASN B 1 95 ? 6.465 17.078 7.477 1 97.81 95 ASN B C 1
ATOM 1507 O O . ASN B 1 95 ? 5.543 17.266 8.273 1 97.81 95 ASN B O 1
ATOM 1511 N N . ASP B 1 96 ? 6.836 17.984 6.609 1 97.5 96 ASP B N 1
ATOM 1512 C CA . ASP B 1 96 ? 6.18 19.281 6.539 1 97.5 96 ASP B CA 1
ATOM 1513 C C . ASP B 1 96 ? 4.711 19.141 6.152 1 97.5 96 ASP B C 1
ATOM 1515 O O . ASP B 1 96 ? 3.855 19.875 6.652 1 97.5 96 ASP B O 1
ATOM 1519 N N . ALA B 1 97 ? 4.438 18.25 5.258 1 98.19 97 ALA B N 1
ATOM 1520 C CA . ALA B 1 97 ? 3.055 18 4.855 1 98.19 97 ALA B CA 1
ATOM 1521 C C . ALA B 1 97 ? 2.209 17.547 6.047 1 98.19 97 ALA B C 1
ATOM 1523 O O . ALA B 1 97 ? 1.102 18.062 6.25 1 98.19 97 ALA B O 1
ATOM 1524 N N . LEU B 1 98 ? 2.754 16.625 6.871 1 97.5 98 LEU B N 1
ATOM 1525 C CA . LEU B 1 98 ? 2.051 16.141 8.055 1 97.5 98 LEU B CA 1
ATOM 1526 C C . LEU B 1 98 ? 1.817 17.281 9.047 1 97.5 98 LEU B C 1
ATOM 1528 O O . LEU B 1 98 ? 0.721 17.406 9.594 1 97.5 98 LEU B O 1
ATOM 1532 N N . LEU B 1 99 ? 2.83 18.062 9.211 1 96.12 99 LEU B N 1
ATOM 1533 C CA . LEU B 1 99 ? 2.721 19.188 10.141 1 96.12 99 LEU B CA 1
ATOM 1534 C C . LEU B 1 99 ? 1.641 20.156 9.695 1 96.12 99 LEU B C 1
ATOM 1536 O O . LEU B 1 99 ? 0.928 20.734 10.523 1 96.12 99 LEU B O 1
ATOM 1540 N N . ARG B 1 100 ? 1.521 20.312 8.398 1 95.5 100 ARG B N 1
ATOM 1541 C CA . ARG B 1 100 ? 0.539 21.25 7.84 1 95.5 100 ARG B CA 1
ATOM 1542 C C . ARG B 1 100 ? -0.882 20.734 8.078 1 95.5 100 ARG B C 1
ATOM 1544 O O . ARG B 1 100 ? -1.769 21.516 8.438 1 95.5 100 ARG B O 1
ATOM 1551 N N . ILE B 1 101 ? -1.042 19.469 7.852 1 95.06 101 ILE B N 1
ATOM 1552 C CA . ILE B 1 101 ? -2.375 18.875 7.926 1 95.06 101 ILE B CA 1
ATOM 1553 C C . ILE B 1 101 ? -2.781 18.688 9.391 1 95.06 101 ILE B C 1
ATOM 1555 O O . ILE B 1 101 ? -3.934 18.938 9.75 1 95.06 101 ILE B O 1
ATOM 1559 N N . CYS B 1 102 ? -1.798 18.344 10.219 1 89.19 102 CYS B N 1
ATOM 1560 C CA . CYS B 1 102 ? -2.064 18.109 11.633 1 89.19 102 CYS B CA 1
ATOM 1561 C C . CYS B 1 102 ? -1.921 19.391 12.43 1 89.19 102 CYS B C 1
ATOM 156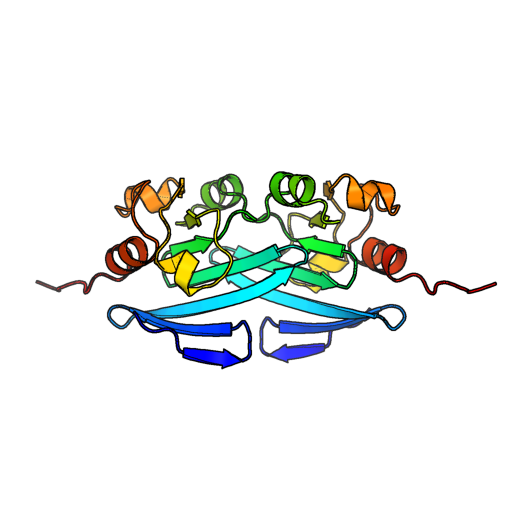3 O O . CYS B 1 102 ? -1.664 19.359 13.641 1 89.19 102 CYS B O 1
ATOM 1565 N N . SER B 1 103 ? -1.884 20.5 11.805 1 82.31 103 SER B N 1
ATOM 1566 C CA . SER B 1 103 ? -1.698 21.766 12.492 1 82.31 103 SER B CA 1
ATOM 1567 C C . SER B 1 103 ? -2.691 21.938 13.641 1 82.31 103 SER B C 1
ATOM 1569 O O . SER B 1 103 ? -3.852 21.531 13.523 1 82.31 103 SER B O 1
ATOM 1571 N N . PRO B 1 104 ? -2.016 22.297 14.852 1 69.75 104 PRO B N 1
ATOM 1572 C CA . PRO B 1 104 ? -2.881 22.531 16.016 1 69.75 104 PRO B CA 1
ATOM 1573 C C . PRO B 1 104 ? -3.975 23.562 15.734 1 69.75 104 PRO B C 1
ATOM 1575 O O . PRO B 1 104 ? -3.734 24.547 15.039 1 69.75 104 PRO B O 1
ATOM 1578 N N . HIS B 1 105 ? -5.117 23.234 15.195 1 56.38 105 HIS B N 1
ATOM 1579 C CA . HIS B 1 105 ? -6.168 24.25 15.117 1 56.38 105 HIS B CA 1
ATOM 1580 C C . HIS B 1 105 ? -6.164 25.141 16.344 1 56.38 105 HIS B C 1
ATOM 1582 O O . HIS B 1 105 ? -6.336 24.672 17.469 1 56.38 105 HIS B O 1
ATOM 1588 N N . THR B 1 106 ? -5.301 26.094 16.484 1 42.97 106 THR B N 1
ATOM 1589 C CA . THR B 1 106 ? -5.508 27.156 17.453 1 42.97 106 THR B CA 1
ATOM 1590 C C . THR B 1 106 ? -6.945 27.672 17.406 1 42.97 106 THR B C 1
ATOM 1592 O O . THR B 1 106 ? -7.367 28.234 16.391 1 42.97 106 THR B O 1
ATOM 1595 N N . HIS B 1 107 ? -7.961 27 17.859 1 40.16 107 HIS B N 1
ATOM 1596 C CA . HIS B 1 107 ? -9.18 27.719 18.203 1 40.16 107 HIS B CA 1
ATOM 1597 C C . HIS B 1 107 ? -8.859 29.078 18.844 1 40.16 107 HIS B C 1
ATOM 1599 O O . HIS B 1 107 ? -8.227 29.141 19.891 1 40.16 107 HIS B O 1
ATOM 1605 N N . LEU B 1 108 ? -8.734 30.125 18.047 1 33.66 108 LEU B N 1
ATOM 1606 C CA . LEU B 1 108 ? -9.086 31.438 18.578 1 33.66 108 LEU B CA 1
ATOM 1607 C C . LEU B 1 108 ? -10.555 31.484 18.969 1 33.66 108 LEU B C 1
ATOM 1609 O O . LEU B 1 108 ? -11.414 30.984 18.234 1 33.66 108 LEU B O 1
#